Protein AF-A0AAD7BVH5-F1 (afdb_monomer_lite)

Organism: Mycena rosella (NCBI:txid1033263)

Sequence (205 aa):
MSGPKTTWADLANLGWSKQQAYDRFNAHRGGTMKGLGDIAMNEGFANDWGWHAYNGLAGSPRIAGQTVDNIESSSIVFTYDNTANLQEVRRVLDRDVDQYRSLSAISFARFAHAASVPKAGISLGQKIDIPGVGGSEFSIEISTDSTKEETRENSHTLSTTWPIIVMGGEHVSIERIRIVSTGQTIYHQDYGVMDNSLVATKGKM

Secondary structure (DSSP, 8-state):
---SBP-HHHHHHTT--HHHHHHHHHHHTTT---SGGGEESSSHHHHHTT---BEEEEEEEEEEEEEEEEEEEEEEEEEEE-TT-SS-EEEEEEEEEEEEEEEEEEE-----SSTTSTT-----EEEEEEEEETTEEEEEEEETT---EEEEEEEEEEEEEEEEEE-TT-EEEEEEEEEEEEEEEEEEEEEEE-TT---EE-S--

pLDDT: mean 79.52, std 13.76, range [30.41, 95.19]

Foldseek 3Di:
DFWDFWDQVQCVLVVHHLVNVCVVVCVVVVNFFPDSVQKDECDDVCVVVVFTWGKDWDDAWDWPDKDKDKDKDKDWLDKDDQQVDQAKDKDKSAKPKDKDKFKFKDKDDDDPPDPPDPDRHTFGFDKHWDPDGSHDIDIDTDGSPDTDMDMDMDMDMDIDMDIDMAHHSDIDIDMDMDMDMDMDTDIDIDMDIDPSHDMGGDGDD

Radius of gyration: 31.01 Å; chains: 1; bounding box: 67×27×90 Å

Structure (mmCIF, N/CA/C/O backbone):
data_AF-A0AAD7BVH5-F1
#
_entry.id   AF-A0AAD7BVH5-F1
#
loop_
_atom_site.group_PDB
_atom_site.id
_atom_site.type_symbol
_atom_site.label_atom_id
_atom_site.label_alt_id
_atom_site.label_comp_id
_atom_site.label_asym_id
_atom_site.label_entity_id
_atom_site.label_seq_id
_atom_site.pdbx_PDB_ins_code
_atom_site.Cartn_x
_atom_site.Cartn_y
_atom_site.Cartn_z
_atom_site.occupancy
_atom_site.B_iso_or_equiv
_atom_site.auth_seq_id
_atom_site.auth_comp_id
_atom_site.auth_asym_id
_atom_site.auth_atom_id
_atom_site.pdbx_PDB_model_num
ATOM 1 N N . MET A 1 1 ? 4.334 -2.727 19.011 1.00 49.75 1 MET A N 1
ATOM 2 C CA . MET A 1 1 ? 3.721 -1.393 19.189 1.00 49.75 1 MET A CA 1
ATOM 3 C C . MET A 1 1 ? 2.225 -1.545 18.982 1.00 49.75 1 MET A C 1
ATOM 5 O O . MET A 1 1 ? 1.844 -2.063 17.943 1.00 49.75 1 MET A O 1
ATOM 9 N N . SER A 1 2 ? 1.399 -1.202 19.973 1.00 65.94 2 SER A N 1
ATOM 10 C CA . SER A 1 2 ? -0.063 -1.184 19.829 1.00 65.94 2 SER A CA 1
ATOM 11 C C . SER A 1 2 ? -0.500 0.157 19.231 1.00 65.94 2 SER A C 1
ATOM 13 O O . SER A 1 2 ? 0.106 1.183 19.532 1.00 65.94 2 SER A O 1
ATOM 15 N N . GLY A 1 3 ? -1.497 0.146 18.338 1.00 76.81 3 GLY A N 1
ATOM 16 C CA . GLY A 1 3 ? -2.046 1.372 17.747 1.00 76.81 3 GLY A CA 1
ATOM 17 C C . GLY A 1 3 ? -2.832 2.212 18.765 1.00 76.81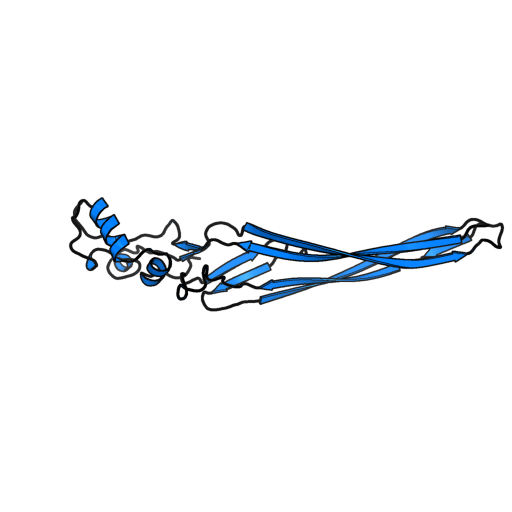 3 GLY A C 1
ATOM 18 O O . GLY A 1 3 ? -2.764 1.949 19.968 1.00 76.81 3 GLY A O 1
ATOM 19 N N . PRO A 1 4 ? -3.578 3.242 18.332 1.00 87.12 4 PRO A N 1
ATOM 20 C CA . PRO A 1 4 ? -4.357 4.065 19.254 1.00 87.12 4 PRO A CA 1
ATOM 21 C C . PRO A 1 4 ? -5.437 3.235 19.966 1.00 87.12 4 PRO A C 1
ATOM 23 O O . PRO A 1 4 ? -5.961 2.259 19.422 1.00 87.12 4 PRO A O 1
ATOM 26 N N . LYS A 1 5 ? -5.765 3.624 21.204 1.00 90.38 5 LYS A N 1
ATOM 27 C CA . LYS A 1 5 ? -6.832 2.991 21.991 1.00 90.38 5 LYS A CA 1
ATOM 28 C C . LYS A 1 5 ? -8.167 3.128 21.256 1.00 90.38 5 LYS A C 1
ATOM 30 O O . LYS A 1 5 ? -8.551 4.235 20.891 1.00 90.38 5 LYS A O 1
ATOM 35 N N . THR A 1 6 ? -8.879 2.018 21.091 1.00 90.25 6 THR A N 1
ATOM 36 C CA . THR A 1 6 ? -10.219 2.004 20.492 1.00 90.25 6 THR A CA 1
ATOM 37 C C . THR A 1 6 ? -11.214 2.765 21.366 1.00 90.25 6 THR A C 1
ATOM 39 O O . THR A 1 6 ? -11.260 2.574 22.584 1.00 90.25 6 THR A O 1
ATOM 42 N N . THR A 1 7 ? -12.053 3.591 20.749 1.00 91.06 7 THR A N 1
ATOM 43 C C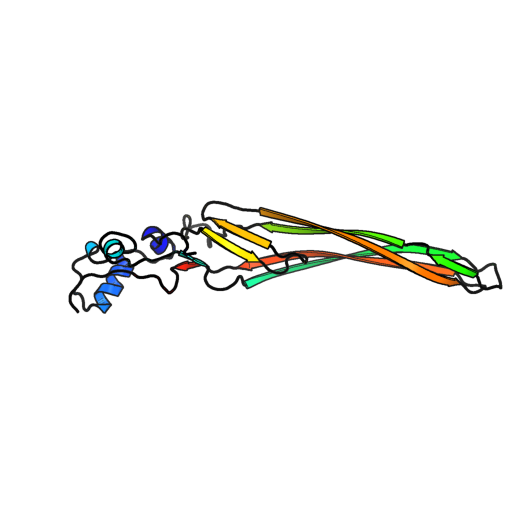A . THR A 1 7 ? -13.153 4.305 21.408 1.00 91.06 7 THR A CA 1
ATOM 44 C C . THR A 1 7 ? -14.517 3.777 20.962 1.00 91.06 7 THR A C 1
ATOM 46 O O . THR A 1 7 ? -14.652 3.129 19.925 1.00 91.06 7 THR A O 1
ATOM 49 N N . TRP A 1 8 ? -15.574 4.074 21.723 1.00 90.12 8 TRP A N 1
ATOM 50 C CA . TRP A 1 8 ? -16.940 3.746 21.290 1.00 90.12 8 TRP A CA 1
ATOM 51 C C . TRP A 1 8 ? -17.348 4.470 20.001 1.00 90.12 8 TRP A C 1
ATOM 53 O O . TRP A 1 8 ? -18.175 3.949 19.260 1.00 90.12 8 TRP A O 1
ATOM 63 N N . ALA A 1 9 ? -16.760 5.638 19.719 1.00 87.31 9 ALA A N 1
ATOM 64 C CA . ALA A 1 9 ? -16.959 6.346 18.458 1.00 87.31 9 ALA A CA 1
ATOM 65 C C . ALA A 1 9 ? -16.322 5.587 17.281 1.00 87.31 9 ALA A C 1
ATOM 67 O O . ALA A 1 9 ? -16.965 5.429 16.246 1.00 87.31 9 ALA A O 1
ATOM 68 N N . ASP A 1 10 ? -15.111 5.046 17.463 1.00 85.88 10 ASP A N 1
ATOM 69 C CA . ASP A 1 10 ? -14.455 4.197 16.459 1.00 85.88 10 ASP A CA 1
ATOM 70 C C . ASP A 1 10 ? -15.322 2.975 16.116 1.00 85.88 10 ASP A C 1
ATOM 72 O O . ASP A 1 10 ? -15.568 2.690 14.946 1.00 85.88 10 ASP A O 1
ATOM 76 N N . LEU A 1 11 ? -15.837 2.272 17.133 1.00 85.88 11 LEU A N 1
ATOM 77 C CA . LEU A 1 11 ? -16.723 1.125 16.919 1.00 85.88 11 LEU A CA 1
ATOM 78 C C . LEU A 1 11 ? -18.040 1.525 16.246 1.00 85.88 11 LEU A C 1
ATOM 80 O O . LEU A 1 11 ? -18.485 0.838 15.328 1.00 85.88 11 LEU A O 1
ATOM 84 N N . ALA A 1 12 ? -18.643 2.648 16.645 1.00 86.06 12 ALA A N 1
ATOM 85 C CA . ALA A 1 12 ? -19.866 3.144 16.020 1.00 86.06 12 ALA A CA 1
ATOM 86 C C . ALA A 1 12 ? -19.660 3.437 14.525 1.00 86.06 12 ALA A C 1
ATOM 88 O O . ALA A 1 12 ? -20.518 3.091 13.714 1.00 86.06 12 ALA A O 1
ATOM 89 N N . ASN A 1 13 ? -18.496 3.974 14.150 1.00 80.62 13 ASN A N 1
ATOM 90 C CA . ASN A 1 13 ? -18.119 4.193 12.753 1.00 80.62 13 ASN A CA 1
ATOM 91 C C . ASN A 1 13 ? -17.939 2.886 11.960 1.00 80.62 13 ASN A C 1
ATOM 93 O O . ASN A 1 13 ? -18.074 2.893 10.739 1.00 80.62 13 ASN A O 1
ATOM 97 N N . LEU A 1 14 ? -17.654 1.770 12.638 1.00 78.12 14 LEU A N 1
ATOM 98 C CA . LEU A 1 14 ? -17.642 0.419 12.065 1.00 78.12 14 LEU A CA 1
ATOM 99 C C . LEU A 1 14 ? -19.019 -0.273 12.123 1.00 78.12 14 LEU A C 1
ATOM 101 O O . LEU A 1 14 ? -19.122 -1.468 11.852 1.00 78.12 14 LEU A O 1
ATOM 105 N N . GLY A 1 15 ? -20.080 0.450 12.495 1.00 82.81 15 GLY A N 1
ATOM 106 C CA . GLY A 1 15 ? -21.439 -0.086 12.606 1.00 82.81 15 GLY A CA 1
ATOM 107 C C . GLY A 1 15 ? -21.747 -0.783 13.936 1.00 82.81 15 GLY A C 1
ATOM 108 O O . GLY A 1 15 ? -22.774 -1.451 14.046 1.00 82.81 15 GLY A O 1
ATOM 109 N N . TRP A 1 16 ? -20.889 -0.624 14.945 1.00 86.56 16 TRP A N 1
ATOM 110 C CA . TRP A 1 16 ? -21.024 -1.217 16.276 1.00 86.56 16 TRP A CA 1
ATOM 111 C C . TRP A 1 16 ? -21.178 -0.148 17.357 1.00 86.56 16 TRP A C 1
ATOM 113 O O . TRP A 1 16 ? -20.229 0.248 18.030 1.00 86.56 16 TRP A O 1
ATOM 123 N N . SER A 1 17 ? -22.402 0.330 17.558 1.00 90.81 17 SER A N 1
ATOM 124 C CA . SER A 1 17 ? -22.684 1.275 18.643 1.00 90.81 17 SER A CA 1
ATOM 125 C C . SER A 1 17 ? -22.493 0.640 20.031 1.00 90.81 17 SER A C 1
ATOM 127 O O . SER A 1 17 ? -22.653 -0.571 20.214 1.00 90.81 17 SER A O 1
ATOM 129 N N . LYS A 1 18 ? -22.226 1.473 21.050 1.00 93.50 18 LYS A N 1
ATOM 130 C CA . LYS A 1 18 ? -22.124 1.029 22.455 1.00 93.50 18 LYS A CA 1
ATOM 131 C C . LYS A 1 18 ? -23.380 0.277 22.920 1.00 93.50 18 LYS A C 1
ATOM 133 O O . LYS A 1 18 ? -23.258 -0.696 23.657 1.00 93.50 18 LYS A O 1
ATOM 138 N N . GLN A 1 19 ? -24.564 0.691 22.459 1.00 94.38 19 GLN A N 1
ATOM 139 C CA . GLN A 1 19 ? -25.827 0.017 22.776 1.00 94.38 19 GLN A CA 1
ATOM 140 C C . GLN A 1 19 ? -25.875 -1.399 22.191 1.00 94.38 19 GLN A C 1
ATOM 142 O O . GLN A 1 19 ? -26.130 -2.346 22.923 1.00 94.38 19 GLN A O 1
ATOM 147 N N . GLN A 1 20 ? -25.546 -1.566 20.907 1.00 94.00 20 GLN A N 1
ATOM 148 C CA . GLN A 1 20 ? -25.520 -2.891 20.273 1.00 94.00 20 GLN A CA 1
ATOM 149 C C . GLN A 1 20 ? -24.500 -3.827 20.932 1.00 94.00 20 GLN A C 1
ATOM 151 O O . GLN A 1 20 ? -24.777 -5.014 21.118 1.00 94.00 20 GLN A O 1
ATOM 156 N N . ALA A 1 21 ? -23.326 -3.303 21.300 1.00 92.62 21 ALA A N 1
ATOM 157 C CA . ALA A 1 21 ? -22.336 -4.064 22.052 1.00 92.62 21 ALA A CA 1
ATOM 158 C C . ALA A 1 21 ? -22.890 -4.485 23.424 1.00 92.62 21 ALA A C 1
ATOM 160 O O . ALA A 1 21 ? -22.824 -5.665 23.770 1.00 92.62 21 ALA A O 1
ATOM 161 N N . TYR A 1 22 ? -23.489 -3.552 24.173 1.00 95.19 22 TYR A N 1
ATOM 162 C CA . TYR A 1 22 ? -24.138 -3.838 25.454 1.00 95.19 22 TYR A CA 1
ATOM 163 C C . TYR A 1 22 ? -25.209 -4.921 25.326 1.00 95.19 22 TYR A C 1
ATOM 165 O O . TYR A 1 22 ? -25.166 -5.880 26.087 1.00 95.19 22 TYR A O 1
ATOM 173 N N . ASP A 1 23 ? -26.119 -4.819 24.357 1.00 95.06 23 ASP A N 1
ATOM 174 C CA . ASP A 1 23 ? -27.213 -5.780 24.191 1.00 95.06 23 ASP A CA 1
ATOM 175 C C . ASP A 1 23 ? -26.672 -7.197 23.951 1.00 95.06 23 ASP A C 1
ATOM 177 O O . ASP A 1 23 ? -27.143 -8.159 24.564 1.00 95.06 23 ASP A O 1
ATOM 181 N N . ARG A 1 24 ? -25.618 -7.333 23.129 1.00 94.06 24 ARG A N 1
ATOM 182 C CA . ARG A 1 24 ? -24.955 -8.627 22.901 1.00 94.06 24 ARG A CA 1
ATOM 183 C C . ARG A 1 24 ? -24.274 -9.170 24.152 1.00 94.06 24 ARG A C 1
ATOM 185 O O . ARG A 1 24 ? -24.454 -10.345 24.473 1.00 94.06 24 ARG A O 1
ATOM 192 N N . PHE A 1 25 ? -23.500 -8.349 24.858 1.00 93.00 25 PHE A N 1
ATOM 193 C CA . PHE A 1 25 ? -22.830 -8.793 26.081 1.00 93.00 25 PHE A CA 1
ATOM 194 C C . PHE A 1 25 ? -23.830 -9.111 27.194 1.00 93.00 25 PHE A C 1
ATOM 196 O O . PHE A 1 25 ? -23.665 -10.111 27.888 1.00 93.00 25 PHE A O 1
ATOM 203 N N . ASN A 1 26 ? -24.895 -8.325 27.336 1.00 94.94 26 ASN A N 1
ATOM 204 C CA . ASN A 1 26 ? -25.919 -8.550 28.345 1.00 94.94 26 ASN A CA 1
ATOM 205 C C . ASN A 1 26 ? -26.675 -9.851 28.075 1.00 94.94 26 ASN A C 1
ATOM 207 O O . ASN A 1 26 ? -26.851 -10.650 28.991 1.00 94.94 26 ASN A O 1
ATOM 211 N N . ALA A 1 27 ? -27.034 -10.118 26.815 1.00 93.75 27 ALA A N 1
ATOM 212 C CA . ALA A 1 27 ? -27.610 -11.399 26.417 1.00 93.75 27 ALA A CA 1
ATOM 213 C C . ALA A 1 27 ? -26.670 -12.574 26.743 1.00 93.75 27 ALA A C 1
ATOM 215 O O . ALA A 1 27 ? -27.108 -13.566 27.322 1.00 93.75 27 ALA A O 1
ATOM 216 N N . HIS A 1 28 ? -25.369 -12.443 26.456 1.00 91.62 28 HIS A N 1
ATOM 217 C CA . HIS A 1 28 ? -24.374 -13.470 26.786 1.00 91.62 28 HIS A CA 1
ATOM 218 C C . HIS A 1 28 ? -24.219 -13.696 28.300 1.00 91.62 28 HIS A C 1
ATOM 220 O O . HIS A 1 28 ? -23.954 -14.809 28.741 1.00 91.62 28 HIS A O 1
ATOM 226 N N . ARG A 1 29 ? -24.434 -12.652 29.107 1.00 89.75 29 ARG A N 1
ATOM 227 C CA . ARG A 1 29 ? -24.416 -12.696 30.576 1.00 89.75 29 ARG A CA 1
ATOM 228 C C . ARG A 1 29 ? -25.775 -13.014 31.211 1.00 89.75 29 ARG A C 1
ATOM 230 O O . ARG A 1 29 ? -25.947 -12.782 32.409 1.00 89.75 29 ARG A O 1
ATOM 237 N N . GLY A 1 30 ? -26.756 -13.466 30.431 1.00 92.19 30 GLY A N 1
ATOM 238 C CA . GLY A 1 30 ? -28.085 -13.818 30.940 1.00 92.19 30 GLY A CA 1
ATOM 239 C C . GLY A 1 30 ? -28.902 -12.635 31.475 1.00 92.19 30 GLY A C 1
ATOM 240 O O . GLY A 1 30 ? -29.732 -12.819 32.359 1.00 92.19 30 GLY A O 1
ATOM 241 N N . GLY A 1 31 ? -28.669 -11.414 30.985 1.00 93.19 31 GLY A N 1
ATOM 242 C CA . GLY A 1 31 ? -29.443 -10.224 31.360 1.00 93.19 31 GLY A CA 1
ATOM 243 C C . GLY A 1 31 ? -29.016 -9.562 32.675 1.00 93.19 31 GLY A C 1
ATOM 244 O O . GLY A 1 31 ? -29.764 -8.764 33.235 1.00 93.19 31 GLY A O 1
ATOM 245 N N . THR A 1 32 ? -27.841 -9.900 33.208 1.00 93.56 32 THR A N 1
ATOM 246 C CA . THR A 1 32 ? -27.396 -9.454 34.541 1.00 93.56 32 THR A CA 1
ATOM 247 C C . THR A 1 32 ? -26.760 -8.062 34.580 1.00 93.56 32 THR A C 1
ATOM 249 O O . THR A 1 32 ? -26.480 -7.557 35.672 1.00 93.56 32 THR A O 1
ATOM 252 N N . MET A 1 33 ? -26.517 -7.436 33.426 1.00 94.62 33 MET A N 1
ATOM 253 C CA . MET A 1 33 ? -25.961 -6.085 33.339 1.00 94.62 33 MET A CA 1
ATOM 254 C C . MET A 1 33 ? -27.078 -5.055 33.536 1.00 94.62 33 MET A C 1
ATOM 256 O O . MET A 1 33 ? -28.129 -5.140 32.907 1.00 94.62 33 MET A O 1
ATOM 260 N N . LYS A 1 34 ? -26.851 -4.038 34.365 1.00 92.56 34 LYS A N 1
ATOM 261 C CA . LYS A 1 34 ? -27.865 -3.060 34.795 1.00 92.56 34 LYS A CA 1
ATOM 262 C C . LYS A 1 34 ? -27.949 -1.808 33.920 1.00 92.56 34 LYS A C 1
ATOM 264 O O . LYS A 1 34 ? -28.828 -0.978 34.133 1.00 92.56 34 LYS A O 1
ATOM 269 N N . GLY A 1 35 ? -27.046 -1.653 32.955 1.00 92.44 35 GLY A N 1
ATOM 270 C CA . GLY A 1 35 ? -27.086 -0.580 31.962 1.00 92.44 35 GLY A CA 1
ATOM 271 C C . GLY A 1 35 ? -25.731 -0.325 31.307 1.00 92.44 35 GLY A C 1
ATOM 272 O O . GLY A 1 35 ? -24.762 -1.036 31.564 1.00 92.44 35 GLY A O 1
ATOM 273 N N . LEU A 1 36 ? -25.633 0.730 30.493 1.00 92.06 36 LEU A N 1
ATOM 274 C CA . LEU A 1 36 ? -24.413 1.067 29.738 1.00 92.06 36 LEU A CA 1
ATOM 275 C C . LEU A 1 36 ? -23.183 1.383 30.609 1.00 92.06 36 LEU A C 1
ATOM 277 O O . LEU A 1 36 ? -22.066 1.373 30.100 1.00 92.06 36 LEU A O 1
ATOM 281 N N . GLY A 1 37 ? -23.368 1.662 31.903 1.00 91.94 37 GLY A N 1
ATOM 282 C CA . GLY A 1 37 ? -22.268 1.813 32.864 1.00 91.94 37 GLY A CA 1
ATOM 283 C C . GLY A 1 37 ? -21.578 0.493 33.229 1.00 91.94 37 GLY A C 1
ATOM 284 O O . GLY A 1 37 ? -20.477 0.512 33.773 1.00 91.94 37 GLY A O 1
ATOM 285 N N . ASP A 1 38 ? -22.197 -0.643 32.897 1.00 93.81 38 ASP A N 1
ATOM 286 C CA . ASP A 1 38 ? -21.655 -1.982 33.127 1.00 93.81 38 ASP A CA 1
ATOM 287 C C . ASP A 1 38 ? -20.865 -2.518 31.930 1.00 93.81 38 ASP A C 1
ATOM 289 O O . ASP A 1 38 ? -20.396 -3.651 31.977 1.00 93.81 38 ASP A O 1
ATOM 293 N N . ILE A 1 39 ? -20.679 -1.723 30.872 1.00 94.62 39 ILE A N 1
ATOM 294 C CA . ILE A 1 39 ? -19.763 -2.019 29.770 1.00 94.62 39 ILE A CA 1
ATOM 295 C C . ILE A 1 39 ? -18.737 -0.893 29.635 1.00 94.62 39 ILE A C 1
ATOM 297 O O . ILE A 1 39 ? -19.086 0.289 29.624 1.00 94.62 39 ILE A O 1
ATOM 301 N N . ALA A 1 40 ? -17.462 -1.253 29.522 1.00 94.06 40 ALA A N 1
ATOM 302 C CA . ALA A 1 40 ? -16.386 -0.287 29.363 1.00 94.06 40 ALA A CA 1
ATOM 303 C C . ALA A 1 40 ? -15.309 -0.796 28.404 1.00 94.06 40 ALA A C 1
ATOM 305 O O . ALA A 1 40 ? -15.008 -1.985 28.351 1.00 94.06 40 ALA A O 1
ATOM 306 N N . MET A 1 41 ? -14.715 0.125 27.652 1.00 93.56 41 MET A N 1
ATOM 307 C CA . MET A 1 41 ? -13.630 -0.149 26.716 1.00 93.56 41 MET A CA 1
ATOM 308 C C . MET A 1 41 ? -12.625 0.990 26.827 1.00 93.56 41 MET A C 1
ATOM 310 O O . MET A 1 41 ? -12.976 2.135 26.559 1.00 93.56 41 MET A O 1
ATOM 314 N N . ASN A 1 42 ? -11.404 0.684 27.275 1.00 92.62 42 ASN A N 1
ATOM 315 C CA . ASN A 1 42 ? -10.345 1.671 27.537 1.00 92.62 42 ASN A CA 1
ATOM 316 C C . ASN A 1 42 ? -10.700 2.811 28.513 1.00 92.62 42 ASN A C 1
ATOM 318 O O . ASN A 1 42 ? -9.939 3.769 28.634 1.00 92.62 42 ASN A O 1
ATOM 322 N N . GLU A 1 43 ? -11.820 2.706 29.223 1.00 92.25 43 GLU A N 1
ATOM 323 C CA . GLU A 1 43 ? -12.348 3.717 30.140 1.00 92.25 43 GLU A CA 1
ATOM 324 C C . GLU A 1 43 ? -12.800 3.068 31.453 1.00 92.25 43 GLU A C 1
ATOM 326 O O . GLU A 1 43 ? -13.043 1.859 31.506 1.00 92.25 43 GLU A O 1
ATOM 331 N N . GLY A 1 44 ? -12.925 3.871 32.514 1.00 91.12 44 GLY A N 1
ATOM 332 C CA . GLY A 1 44 ? -13.409 3.428 33.823 1.00 91.12 44 GLY A CA 1
ATOM 333 C C . GLY A 1 44 ? -12.747 2.131 34.291 1.00 91.12 44 GLY A C 1
ATOM 334 O O . GLY A 1 44 ? -11.532 1.970 34.210 1.00 91.12 44 GLY A O 1
ATOM 335 N N . PHE A 1 45 ? -13.574 1.165 34.690 1.00 92.38 45 PHE A N 1
ATOM 336 C CA . PHE A 1 45 ? -13.082 -0.107 35.207 1.00 92.38 45 PHE A CA 1
ATOM 337 C C . PHE A 1 45 ? -12.276 -0.915 34.181 1.00 92.38 45 PHE A C 1
ATOM 339 O O . PHE A 1 45 ? -11.368 -1.630 34.578 1.00 92.38 45 PHE A O 1
ATOM 346 N N . ALA A 1 46 ? -12.524 -0.792 32.872 1.00 92.31 46 ALA A N 1
ATOM 347 C CA . ALA A 1 46 ? -11.662 -1.456 31.890 1.00 92.31 46 ALA A CA 1
ATOM 348 C C . ALA A 1 46 ? -10.206 -0.989 32.043 1.00 92.31 46 ALA A C 1
ATOM 350 O O . ALA A 1 46 ? -9.285 -1.800 32.041 1.00 92.31 46 ALA A O 1
ATOM 351 N N . ASN A 1 47 ? -10.006 0.314 32.252 1.00 90.62 47 ASN A N 1
ATOM 352 C CA . ASN A 1 47 ? -8.683 0.886 32.456 1.00 90.62 47 ASN A CA 1
ATOM 353 C C . ASN A 1 47 ? -8.093 0.513 33.827 1.00 90.62 47 ASN A C 1
ATOM 355 O O . ASN A 1 47 ? -6.910 0.194 33.892 1.00 90.62 47 ASN A O 1
ATOM 359 N N . ASP A 1 48 ? -8.909 0.485 34.885 1.00 91.38 48 ASP A N 1
ATOM 360 C CA . ASP A 1 48 ? -8.467 0.110 36.239 1.00 91.38 48 ASP A CA 1
ATOM 361 C C . ASP A 1 48 ? -7.938 -1.334 36.308 1.00 91.38 48 ASP A C 1
ATOM 363 O O . ASP A 1 48 ? -6.986 -1.618 37.031 1.00 91.38 48 ASP A O 1
ATOM 367 N N . TRP A 1 49 ? -8.533 -2.245 35.528 1.00 90.12 49 TRP A N 1
ATOM 368 C CA . TRP A 1 49 ? -8.138 -3.658 35.448 1.00 90.12 49 TRP A CA 1
ATOM 369 C C . TRP A 1 49 ? -7.122 -3.953 34.329 1.00 90.12 49 TRP A C 1
ATOM 371 O O . TRP A 1 49 ? -6.784 -5.114 34.097 1.00 90.12 49 TRP A O 1
ATOM 381 N N . GLY A 1 50 ? -6.632 -2.926 33.622 1.00 89.62 50 GLY A N 1
ATOM 382 C CA . GLY A 1 50 ? -5.669 -3.082 32.524 1.00 89.62 50 GLY A CA 1
ATOM 383 C C . GLY A 1 50 ? -6.232 -3.785 31.282 1.00 89.62 50 GLY A C 1
ATOM 384 O O . GLY A 1 50 ? -5.476 -4.331 30.479 1.00 89.62 50 GLY A O 1
ATOM 385 N N . TRP A 1 51 ? -7.556 -3.807 31.112 1.00 91.75 51 TRP A N 1
ATOM 386 C CA . TRP A 1 51 ? -8.217 -4.362 29.934 1.00 91.75 51 TRP A CA 1
ATOM 387 C C . TRP A 1 51 ? -8.288 -3.297 28.849 1.00 91.75 51 TRP A C 1
ATOM 389 O O . TRP A 1 51 ? -9.023 -2.307 28.946 1.00 91.75 51 TRP A O 1
ATOM 399 N N . HIS A 1 52 ? -7.484 -3.498 27.812 1.00 92.31 52 HIS A N 1
ATOM 400 C CA . HIS A 1 52 ? -7.319 -2.529 26.745 1.00 92.31 52 HIS A CA 1
ATOM 401 C C . HIS A 1 52 ? -7.743 -3.093 25.396 1.00 92.31 52 HIS A C 1
ATOM 403 O O . HIS A 1 52 ? -7.593 -4.281 25.119 1.00 92.31 52 HIS A O 1
ATOM 409 N N . ALA A 1 53 ? -8.256 -2.202 24.560 1.00 91.88 53 ALA A N 1
ATOM 410 C CA . ALA A 1 53 ? -8.583 -2.455 23.168 1.00 91.88 53 ALA A CA 1
ATOM 411 C C . ALA A 1 53 ? -7.795 -1.491 22.286 1.00 91.88 53 ALA A C 1
ATOM 413 O O . ALA A 1 53 ? -7.688 -0.302 22.599 1.00 91.88 53 ALA A O 1
ATOM 414 N N . TYR A 1 54 ? -7.239 -1.978 21.188 1.00 91.00 54 TYR A N 1
ATOM 415 C CA . TYR A 1 54 ? -6.424 -1.152 20.308 1.00 91.00 54 TYR A CA 1
ATOM 416 C C . TYR A 1 54 ? -6.875 -1.311 18.870 1.00 91.00 54 TYR A C 1
ATOM 418 O O . TYR A 1 54 ? -7.179 -2.413 18.418 1.00 91.00 54 TYR A O 1
ATOM 426 N N . ASN A 1 55 ? -6.872 -0.198 18.147 1.00 87.62 55 ASN A N 1
ATOM 427 C CA . ASN A 1 55 ? -7.040 -0.209 16.708 1.00 87.62 55 ASN A CA 1
ATOM 428 C C . ASN A 1 55 ? -5.720 -0.617 16.055 1.00 87.62 55 ASN A C 1
ATOM 430 O O . ASN A 1 55 ? -4.635 -0.258 16.526 1.00 87.62 55 ASN A O 1
ATOM 434 N N . GLY A 1 56 ? -5.803 -1.318 14.937 1.00 85.12 56 GLY A N 1
ATOM 435 C CA . GLY A 1 56 ? -4.635 -1.640 14.147 1.00 85.12 56 GLY A CA 1
ATOM 436 C C . GLY A 1 56 ? -4.978 -2.236 12.800 1.00 85.12 56 GLY A C 1
ATOM 437 O O . GLY A 1 56 ? -6.141 -2.342 12.404 1.00 85.12 56 GLY A O 1
ATOM 438 N N . LEU A 1 57 ? -3.921 -2.569 12.079 1.00 84.62 57 LEU A N 1
ATOM 439 C CA . LEU A 1 57 ? -3.999 -3.219 10.789 1.00 84.62 57 LEU A CA 1
ATOM 440 C C . LEU A 1 57 ? -4.175 -4.725 10.975 1.00 84.62 57 LEU A C 1
ATOM 442 O O . LEU A 1 57 ? -3.541 -5.337 11.835 1.00 84.62 57 LEU A O 1
ATOM 446 N N . ALA A 1 58 ? -5.037 -5.310 10.152 1.00 83.00 58 ALA A N 1
ATOM 447 C CA . ALA A 1 58 ? -5.304 -6.736 10.141 1.00 83.00 58 ALA A CA 1
ATOM 448 C C . ALA A 1 58 ? -4.626 -7.379 8.927 1.00 83.00 58 ALA A C 1
ATOM 450 O O . ALA A 1 58 ? -4.956 -7.070 7.783 1.00 83.00 58 ALA A O 1
ATOM 451 N N . GLY A 1 59 ? -3.680 -8.285 9.183 1.00 83.25 59 GLY A N 1
ATOM 452 C CA . GLY A 1 59 ? -2.931 -8.977 8.134 1.00 83.25 59 GLY A CA 1
ATOM 453 C C . GLY A 1 59 ? -2.034 -8.056 7.299 1.00 83.25 59 GLY A C 1
ATOM 454 O O . GLY A 1 59 ? -1.791 -6.900 7.648 1.00 83.25 59 GLY A O 1
ATOM 455 N N . SER A 1 60 ? -1.524 -8.596 6.194 1.00 83.44 60 SER A N 1
ATOM 456 C CA . SER A 1 60 ? -0.649 -7.881 5.256 1.00 83.44 60 SER A CA 1
ATOM 457 C C . SER A 1 60 ? -1.445 -7.183 4.143 1.00 83.44 60 SER A C 1
ATOM 459 O O . SER A 1 60 ? -2.533 -7.659 3.794 1.00 83.44 60 SER A O 1
ATOM 461 N N . PRO A 1 61 ? -0.901 -6.113 3.528 1.00 83.31 61 PRO A N 1
ATOM 462 C CA . PRO A 1 61 ? -1.510 -5.493 2.357 1.00 83.31 61 PRO A CA 1
ATOM 463 C C . PRO A 1 61 ? -1.715 -6.515 1.239 1.00 83.31 61 PRO A C 1
ATOM 465 O O . PRO A 1 61 ? -0.821 -7.305 0.934 1.00 83.31 61 PRO A O 1
ATOM 468 N N . ARG A 1 62 ? -2.881 -6.475 0.595 1.00 86.19 62 ARG A N 1
ATOM 469 C CA . ARG A 1 62 ? -3.202 -7.322 -0.560 1.00 86.19 62 ARG A CA 1
ATOM 470 C C . ARG A 1 62 ? -3.335 -6.491 -1.823 1.00 86.19 62 ARG A C 1
ATOM 472 O O . ARG A 1 62 ? -3.856 -5.379 -1.779 1.00 86.19 62 ARG A O 1
ATOM 479 N N . ILE A 1 63 ? -2.917 -7.047 -2.953 1.00 86.06 63 ILE A N 1
ATOM 480 C CA . ILE A 1 63 ? -3.122 -6.419 -4.259 1.00 86.06 63 ILE A CA 1
ATOM 481 C C . ILE A 1 63 ? -4.617 -6.470 -4.586 1.00 86.06 63 ILE A C 1
ATOM 483 O O . ILE A 1 63 ? -5.233 -7.533 -4.563 1.00 86.06 63 ILE A O 1
ATOM 487 N N . ALA A 1 64 ? -5.195 -5.307 -4.863 1.00 85.44 64 ALA A N 1
ATOM 488 C CA . ALA A 1 64 ? -6.592 -5.140 -5.248 1.00 85.44 64 ALA A CA 1
ATOM 489 C C . ALA A 1 64 ? -6.757 -4.847 -6.743 1.00 85.44 64 ALA A C 1
ATOM 491 O O . ALA A 1 64 ? -7.799 -5.140 -7.322 1.00 85.44 64 ALA A O 1
ATOM 492 N N . GLY A 1 65 ? -5.724 -4.289 -7.369 1.00 82.69 65 GLY A N 1
ATOM 493 C CA . GLY A 1 65 ? -5.691 -4.028 -8.797 1.00 82.69 65 GLY A CA 1
ATOM 494 C C . GLY A 1 65 ? -4.275 -3.725 -9.246 1.00 82.69 65 GLY A C 1
ATOM 495 O O . GLY A 1 65 ? -3.468 -3.213 -8.472 1.00 82.69 65 GLY A O 1
ATOM 496 N N . GLN A 1 66 ? -3.975 -4.053 -10.494 1.00 83.88 66 GLN A N 1
ATOM 497 C CA . GLN A 1 66 ? -2.691 -3.752 -11.098 1.00 83.88 66 GLN A CA 1
ATOM 498 C C . GLN A 1 66 ? -2.912 -3.398 -12.562 1.00 83.88 66 GLN A C 1
ATOM 500 O O . GLN A 1 66 ? -3.556 -4.147 -13.295 1.00 83.88 66 GLN A O 1
ATOM 505 N N . THR A 1 67 ? -2.377 -2.259 -12.975 1.00 83.81 67 THR A N 1
ATOM 506 C CA . THR A 1 67 ? -2.292 -1.852 -14.373 1.00 83.81 67 THR A CA 1
ATOM 507 C C . THR A 1 67 ? -0.828 -1.675 -14.723 1.00 83.81 67 THR A C 1
ATOM 509 O O . THR A 1 67 ? -0.050 -1.121 -13.946 1.00 83.81 67 THR A O 1
ATOM 512 N N . VAL A 1 68 ? -0.433 -2.206 -15.873 1.00 84.56 68 VAL A N 1
ATOM 513 C CA . VAL A 1 68 ? 0.919 -2.057 -16.404 1.00 84.56 68 VAL A CA 1
ATOM 514 C C . VAL A 1 68 ? 0.782 -1.771 -17.884 1.00 84.56 68 VAL A C 1
ATOM 516 O O . VAL A 1 68 ? 0.182 -2.556 -18.613 1.00 84.56 68 VAL A O 1
ATOM 519 N N . ASP A 1 69 ? 1.372 -0.664 -18.295 1.00 81.81 69 ASP A N 1
ATOM 520 C CA . ASP A 1 69 ? 1.521 -0.252 -19.674 1.00 81.81 69 ASP A CA 1
ATOM 521 C C . ASP A 1 69 ? 3.000 -0.298 -20.036 1.00 81.81 69 ASP A C 1
ATOM 523 O O . ASP A 1 69 ? 3.871 0.081 -19.249 1.00 81.81 69 ASP A O 1
ATOM 527 N N . ASN A 1 70 ? 3.283 -0.765 -21.245 1.00 85.19 70 ASN A N 1
ATOM 528 C CA . ASN A 1 70 ? 4.630 -0.803 -21.788 1.00 85.19 70 ASN A CA 1
ATOM 529 C C . ASN A 1 70 ? 4.685 0.085 -23.023 1.00 85.19 70 ASN A C 1
ATOM 531 O O . ASN A 1 70 ? 3.874 -0.056 -23.937 1.00 85.19 70 ASN A O 1
ATOM 535 N N . ILE A 1 71 ? 5.668 0.976 -23.054 1.00 85.12 71 ILE A N 1
ATOM 536 C CA . ILE A 1 71 ? 6.008 1.767 -24.228 1.00 85.12 71 ILE A CA 1
ATOM 537 C C . ILE A 1 71 ? 7.308 1.201 -24.775 1.00 85.12 71 ILE A C 1
ATOM 539 O O . ILE A 1 71 ? 8.352 1.266 -24.124 1.00 85.12 71 ILE A O 1
ATOM 543 N N . GLU A 1 72 ? 7.233 0.633 -25.971 1.00 88.31 72 GLU A N 1
ATOM 544 C CA . GLU A 1 72 ? 8.401 0.186 -26.713 1.00 88.31 72 GLU A CA 1
ATOM 545 C C . GLU A 1 72 ? 8.869 1.297 -27.655 1.00 88.31 72 GLU A C 1
ATOM 547 O O . GLU A 1 72 ? 8.072 1.942 -28.337 1.00 88.31 72 GLU A O 1
ATOM 552 N N . SER A 1 73 ? 10.174 1.532 -27.683 1.00 86.69 73 SER A N 1
ATOM 553 C CA . SER A 1 73 ? 10.823 2.434 -28.628 1.00 86.69 73 SER A CA 1
ATOM 554 C C . SER A 1 73 ? 12.070 1.767 -29.173 1.00 86.69 73 SER A C 1
ATOM 556 O O . SER A 1 73 ? 12.815 1.161 -28.401 1.00 86.69 73 SER A O 1
ATOM 558 N N . SER A 1 74 ? 12.327 1.917 -30.465 1.00 88.81 74 SER A N 1
ATOM 559 C CA . SER A 1 74 ? 13.534 1.396 -31.090 1.00 88.81 74 SER A CA 1
ATOM 560 C C . SER A 1 74 ? 14.379 2.510 -31.707 1.00 88.81 74 SER A C 1
ATOM 562 O O . SER A 1 74 ? 13.866 3.555 -32.118 1.00 88.81 74 SER A O 1
ATOM 564 N N . SER A 1 75 ? 15.699 2.332 -31.712 1.00 87.81 75 SER A N 1
ATOM 565 C CA . SER A 1 75 ? 16.638 3.265 -32.335 1.00 87.81 75 SER A CA 1
ATOM 566 C C . SER A 1 75 ? 17.866 2.547 -32.880 1.00 87.81 75 SER A C 1
ATOM 568 O O . SER A 1 75 ? 18.362 1.592 -32.291 1.00 87.81 75 SER A O 1
ATOM 570 N N . ILE A 1 76 ? 18.395 3.018 -34.009 1.00 88.38 76 ILE A N 1
ATOM 571 C CA . ILE A 1 76 ? 19.645 2.491 -34.563 1.00 88.38 76 ILE A CA 1
ATOM 572 C C . ILE A 1 76 ? 20.813 3.121 -33.802 1.00 88.38 76 ILE A C 1
ATOM 574 O O . ILE A 1 76 ? 20.984 4.339 -33.820 1.00 88.38 76 ILE A O 1
ATOM 578 N N . VAL A 1 77 ? 21.618 2.292 -33.140 1.00 86.88 77 VAL A N 1
ATOM 579 C CA . VAL A 1 77 ? 22.782 2.724 -32.340 1.00 86.88 77 VAL A CA 1
ATOM 580 C C . VAL A 1 77 ? 24.107 2.519 -33.066 1.00 86.88 77 VAL A C 1
ATOM 582 O O . VAL A 1 77 ? 25.125 3.096 -32.695 1.00 86.88 77 VAL A O 1
ATOM 585 N N . PHE A 1 78 ? 24.097 1.722 -34.132 1.00 87.56 78 PHE A N 1
ATOM 586 C CA . PHE A 1 78 ? 25.246 1.520 -34.999 1.00 87.56 78 PHE A CA 1
ATOM 587 C C . PHE A 1 78 ? 24.777 1.200 -36.411 1.00 87.56 78 PHE A C 1
ATOM 589 O O . PHE A 1 78 ? 23.833 0.438 -36.591 1.00 87.56 78 PHE A O 1
ATOM 596 N N . THR A 1 79 ? 25.466 1.738 -37.409 1.00 90.69 79 THR A N 1
ATOM 597 C CA . THR A 1 79 ? 25.293 1.349 -38.807 1.00 90.69 79 THR A CA 1
ATOM 598 C C . THR A 1 79 ? 26.650 1.351 -39.494 1.00 90.69 79 THR A C 1
ATOM 600 O O . THR A 1 79 ? 27.484 2.225 -39.241 1.00 90.69 79 THR A O 1
ATOM 603 N N . TYR A 1 80 ? 26.900 0.351 -40.331 1.00 91.62 80 TYR A N 1
ATOM 604 C CA . TYR A 1 80 ? 28.094 0.275 -41.151 1.00 91.62 80 TYR A CA 1
ATOM 605 C C . TYR A 1 80 ? 27.771 -0.359 -42.496 1.00 91.62 80 TYR A C 1
ATOM 607 O O . TYR A 1 80 ? 27.280 -1.484 -42.573 1.00 91.62 80 TYR A O 1
ATOM 615 N N . ASP A 1 81 ? 28.093 0.377 -43.553 1.00 92.81 81 ASP A N 1
ATOM 616 C CA . ASP A 1 81 ? 27.938 -0.065 -44.926 1.00 92.81 81 ASP A CA 1
ATOM 617 C C . ASP A 1 81 ? 29.288 -0.524 -45.482 1.00 92.81 81 ASP A C 1
ATOM 619 O O . ASP A 1 81 ? 30.227 0.268 -45.607 1.00 92.81 81 ASP A O 1
ATOM 623 N N . ASN A 1 82 ? 29.386 -1.811 -45.803 1.00 93.56 82 ASN A N 1
ATOM 624 C CA . ASN A 1 82 ? 30.547 -2.430 -46.428 1.00 93.56 82 ASN A CA 1
ATOM 625 C C . ASN A 1 82 ? 30.225 -2.986 -47.824 1.00 93.56 82 ASN A C 1
ATOM 627 O O . ASN A 1 82 ? 30.961 -3.827 -48.346 1.00 93.56 82 ASN A O 1
ATOM 631 N N . THR A 1 83 ? 29.142 -2.517 -48.449 1.00 93.56 83 THR A N 1
ATOM 632 C CA . THR A 1 83 ? 28.657 -3.024 -49.743 1.00 93.56 83 THR A CA 1
ATOM 633 C C . THR A 1 83 ? 29.628 -2.769 -50.897 1.00 93.56 83 THR A C 1
ATOM 635 O O . THR A 1 83 ? 29.669 -3.542 -51.850 1.00 93.56 83 THR A O 1
ATOM 638 N N . ALA A 1 84 ? 30.451 -1.720 -50.801 1.00 92.19 84 ALA A N 1
ATOM 639 C CA . ALA A 1 84 ? 31.444 -1.360 -51.815 1.00 92.19 84 ALA A CA 1
ATOM 640 C C . ALA A 1 84 ? 32.785 -2.113 -51.692 1.00 92.19 84 ALA A C 1
ATOM 642 O O . ALA A 1 84 ? 33.632 -1.988 -52.577 1.00 92.19 84 ALA A O 1
ATOM 643 N N . ASN A 1 85 ? 33.009 -2.872 -50.613 1.00 90.94 85 ASN A N 1
ATOM 644 C CA . ASN A 1 85 ? 34.278 -3.557 -50.362 1.00 90.94 85 ASN A CA 1
ATOM 645 C C . ASN A 1 85 ? 34.121 -5.078 -50.448 1.00 90.94 85 ASN A C 1
ATOM 647 O O . ASN A 1 85 ? 33.053 -5.627 -50.202 1.00 90.94 85 ASN A O 1
ATOM 651 N N . LEU A 1 86 ? 35.223 -5.772 -50.743 1.00 90.56 86 LEU A N 1
ATOM 652 C CA . LEU A 1 86 ? 35.270 -7.241 -50.821 1.00 90.56 86 LEU A CA 1
ATOM 653 C C . LEU A 1 86 ? 35.910 -7.899 -49.589 1.00 90.56 86 LEU A C 1
ATOM 655 O O . LEU A 1 86 ? 35.934 -9.121 -49.484 1.00 90.56 86 LEU A O 1
ATOM 659 N N . GLN A 1 87 ? 36.460 -7.100 -48.674 1.00 92.69 87 GLN A N 1
ATOM 660 C CA . GLN A 1 87 ? 37.149 -7.577 -47.476 1.00 92.69 87 GLN A CA 1
ATOM 661 C C . GLN A 1 87 ? 36.286 -7.361 -46.233 1.00 92.69 87 GLN A C 1
ATOM 663 O O . GLN A 1 87 ? 35.516 -6.400 -46.163 1.00 92.69 87 GLN A O 1
ATOM 668 N N . GLU A 1 88 ? 36.436 -8.250 -45.249 1.00 90.62 88 GLU A N 1
ATOM 669 C CA . GLU A 1 88 ? 35.806 -8.071 -43.943 1.00 90.62 88 GLU A CA 1
ATOM 670 C C . GLU A 1 88 ? 36.372 -6.845 -43.223 1.00 90.62 88 GLU A C 1
ATOM 672 O O . GLU A 1 88 ? 37.561 -6.526 -43.314 1.00 90.62 88 GLU A O 1
ATOM 677 N N . VAL A 1 89 ? 35.513 -6.179 -42.460 1.00 90.25 89 VAL A N 1
ATOM 678 C CA . VAL A 1 89 ? 35.895 -5.079 -41.586 1.00 90.25 89 VAL A CA 1
ATOM 679 C C . VAL A 1 89 ? 35.502 -5.428 -40.161 1.00 90.25 89 VAL A C 1
ATOM 681 O O . VAL A 1 89 ? 34.347 -5.730 -39.865 1.00 90.25 89 VAL A O 1
ATOM 684 N N . ARG A 1 90 ? 36.477 -5.339 -39.254 1.00 88.12 90 ARG A N 1
ATOM 685 C CA . ARG A 1 90 ? 36.253 -5.469 -37.814 1.00 88.12 90 ARG A CA 1
ATOM 686 C C . ARG A 1 90 ? 36.058 -4.084 -37.213 1.00 88.12 90 ARG A C 1
ATOM 688 O O . ARG A 1 90 ? 36.890 -3.186 -37.381 1.00 88.12 90 ARG A O 1
ATOM 695 N N . ARG A 1 91 ? 34.937 -3.908 -36.528 1.00 82.94 91 ARG A N 1
ATOM 696 C CA . ARG A 1 91 ? 34.590 -2.723 -35.751 1.00 82.94 91 ARG A CA 1
ATOM 697 C C . ARG A 1 91 ? 34.324 -3.140 -34.317 1.00 82.94 91 ARG A C 1
ATOM 699 O O . ARG A 1 91 ? 33.925 -4.265 -34.040 1.00 82.94 91 ARG A O 1
ATOM 706 N N . VAL A 1 92 ? 34.554 -2.219 -33.401 1.00 76.56 92 VAL A N 1
ATOM 707 C CA . VAL A 1 92 ? 34.054 -2.332 -32.038 1.00 76.56 92 VAL A CA 1
ATOM 708 C C . VAL A 1 92 ? 33.058 -1.201 -31.893 1.00 76.56 92 VAL A C 1
ATOM 710 O O . VAL A 1 92 ? 33.391 -0.050 -32.175 1.00 76.56 92 VAL A O 1
ATOM 713 N N . LEU A 1 93 ? 31.825 -1.530 -31.523 1.00 74.75 93 LEU A N 1
ATOM 714 C CA . LEU A 1 93 ? 30.916 -0.517 -31.017 1.00 74.75 93 LEU A CA 1
ATOM 715 C C . LEU A 1 93 ? 31.430 -0.137 -29.632 1.00 74.75 93 LEU A C 1
ATOM 717 O O . LEU A 1 93 ? 31.201 -0.856 -28.653 1.00 74.75 93 LEU A O 1
ATOM 721 N N . ASP A 1 94 ? 32.203 0.945 -29.593 1.00 64.62 94 ASP A N 1
ATOM 722 C CA . ASP A 1 94 ? 32.798 1.445 -28.367 1.00 64.62 94 ASP A CA 1
ATOM 723 C C . ASP A 1 94 ? 31.711 2.025 -27.474 1.00 64.62 94 ASP A C 1
ATOM 725 O O . ASP A 1 94 ? 31.159 3.091 -27.734 1.00 64.62 94 ASP A O 1
ATOM 729 N N . ARG A 1 95 ? 31.456 1.288 -26.391 1.00 62.50 95 ARG A N 1
ATOM 730 C CA . ARG A 1 95 ? 30.724 1.725 -25.209 1.00 62.50 95 ARG A CA 1
ATOM 731 C C . ARG A 1 95 ? 29.403 2.413 -25.540 1.00 62.50 95 ARG A C 1
ATOM 733 O O . ARG A 1 95 ? 29.238 3.619 -25.363 1.00 62.50 95 ARG A O 1
ATOM 740 N N . ASP A 1 96 ? 28.437 1.597 -25.923 1.00 73.69 96 ASP A N 1
ATOM 741 C CA . ASP A 1 96 ? 27.055 2.024 -25.968 1.00 73.69 96 ASP A CA 1
ATOM 742 C C . ASP A 1 96 ? 26.567 2.230 -24.524 1.00 73.69 96 ASP A C 1
ATOM 744 O O . ASP A 1 96 ? 26.433 1.269 -23.757 1.00 73.69 96 ASP A O 1
ATOM 748 N N . VAL A 1 97 ? 26.426 3.494 -24.111 1.00 71.25 97 VAL A N 1
ATOM 749 C CA . VAL A 1 97 ? 25.976 3.860 -22.762 1.00 71.25 97 VAL A CA 1
ATOM 750 C C . VAL A 1 97 ? 24.501 4.201 -22.819 1.00 71.25 97 VAL A C 1
ATOM 752 O O . VAL A 1 97 ? 24.083 5.105 -23.544 1.00 71.25 97 VAL A O 1
ATOM 755 N N . ASP A 1 98 ? 23.723 3.502 -22.004 1.00 73.06 98 ASP A N 1
ATOM 756 C CA . ASP A 1 98 ? 22.343 3.849 -21.734 1.00 73.06 98 ASP A CA 1
ATOM 757 C C . ASP A 1 98 ? 22.159 4.262 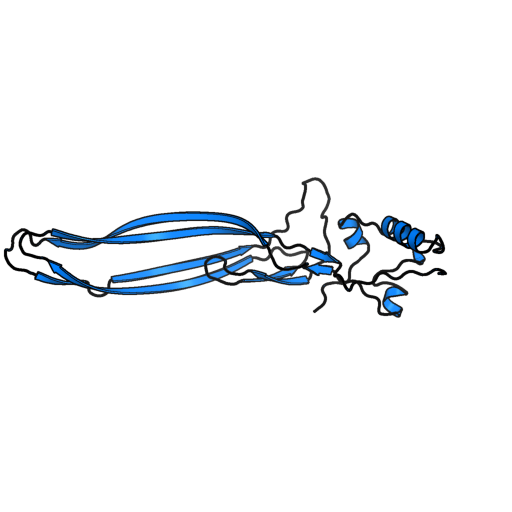-20.272 1.00 73.06 98 ASP A C 1
ATOM 759 O O . ASP A 1 98 ? 22.656 3.609 -19.352 1.00 73.06 98 ASP A O 1
ATOM 763 N N . GLN A 1 99 ? 21.430 5.352 -20.058 1.00 74.50 99 GLN A N 1
ATOM 764 C CA . GLN A 1 99 ? 21.035 5.830 -18.743 1.00 74.50 99 GLN A CA 1
ATOM 765 C C . GLN A 1 99 ? 19.518 5.839 -18.657 1.00 74.50 99 GLN A C 1
ATOM 767 O O . GLN A 1 99 ? 18.835 6.436 -19.490 1.00 74.50 99 GLN A O 1
ATOM 772 N N . TYR A 1 100 ? 18.995 5.219 -17.606 1.00 69.75 100 TYR A N 1
ATOM 773 C CA . TYR A 1 100 ? 17.573 5.261 -17.311 1.00 69.75 100 TYR A CA 1
ATOM 774 C C . TYR A 1 100 ? 17.335 5.494 -15.823 1.00 69.75 100 TYR A C 1
ATOM 776 O O . TYR A 1 100 ? 18.157 5.164 -14.964 1.00 69.75 100 TYR A O 1
ATOM 784 N N . ARG A 1 101 ? 16.195 6.114 -15.529 1.00 72.25 101 ARG A N 1
ATOM 785 C CA . ARG A 1 101 ? 15.723 6.403 -14.177 1.00 72.25 101 ARG A CA 1
ATOM 786 C C . ARG A 1 101 ? 14.429 5.636 -13.964 1.00 72.25 101 ARG A C 1
ATOM 788 O O . ARG A 1 101 ? 13.555 5.665 -14.826 1.00 72.25 101 ARG A O 1
ATOM 795 N N . SER A 1 102 ? 14.328 4.952 -12.835 1.00 68.19 102 SER A N 1
ATOM 796 C CA . SER A 1 102 ? 13.073 4.408 -12.337 1.00 68.19 102 SER A CA 1
ATOM 797 C C . SER A 1 102 ? 12.539 5.355 -11.274 1.00 68.19 102 SER A C 1
ATOM 799 O O . SER A 1 102 ? 13.244 5.676 -10.315 1.00 68.19 102 SER A O 1
ATOM 801 N N . LEU A 1 103 ? 11.302 5.803 -11.456 1.00 72.31 103 LEU A N 1
ATOM 802 C CA . LEU A 1 103 ? 10.557 6.565 -10.466 1.00 72.31 103 LEU A CA 1
ATOM 803 C C . LEU A 1 103 ? 9.458 5.668 -9.927 1.00 72.31 103 LEU A C 1
ATOM 805 O O . LEU A 1 103 ? 8.670 5.103 -10.680 1.00 72.31 103 LEU A O 1
ATOM 809 N N . SER A 1 104 ? 9.415 5.530 -8.613 1.00 72.12 104 SER A N 1
ATOM 810 C CA . SER A 1 104 ? 8.354 4.820 -7.918 1.00 72.12 104 SER A CA 1
ATOM 811 C C . SER A 1 104 ? 7.746 5.778 -6.906 1.00 72.12 104 SER A C 1
ATOM 813 O O . SER A 1 104 ? 8.465 6.416 -6.137 1.00 72.12 104 SER A O 1
ATOM 815 N N . ALA A 1 105 ? 6.427 5.904 -6.920 1.00 67.75 105 ALA A N 1
ATOM 816 C CA . ALA A 1 105 ? 5.695 6.752 -5.996 1.00 67.75 105 ALA A CA 1
ATOM 817 C C . ALA A 1 105 ? 4.591 5.938 -5.339 1.00 67.75 105 ALA A C 1
ATOM 819 O O . ALA A 1 105 ? 4.008 5.036 -5.946 1.00 67.75 105 ALA A O 1
ATOM 820 N N . ILE A 1 106 ? 4.307 6.274 -4.093 1.00 66.88 106 ILE A N 1
ATOM 821 C CA . ILE A 1 106 ? 3.230 5.676 -3.333 1.00 66.88 106 ILE A CA 1
ATOM 822 C C . ILE A 1 106 ? 2.433 6.785 -2.659 1.00 66.88 106 ILE A C 1
ATOM 824 O O . ILE A 1 106 ? 2.984 7.676 -2.017 1.00 66.88 106 ILE A O 1
ATOM 828 N N . SER A 1 107 ? 1.117 6.717 -2.818 1.00 66.88 107 SER A N 1
ATOM 829 C CA . SER A 1 107 ? 0.170 7.632 -2.196 1.00 66.88 107 SER A CA 1
ATOM 830 C C . SER A 1 107 ? -0.820 6.828 -1.370 1.00 66.88 107 SER A C 1
ATOM 832 O O . SER A 1 107 ? -1.497 5.939 -1.895 1.00 66.88 107 SER A O 1
ATOM 834 N N . PHE A 1 108 ? -0.939 7.149 -0.088 1.00 63.91 108 PHE A N 1
ATOM 835 C CA . PHE A 1 108 ? -2.006 6.606 0.739 1.00 63.91 108 PHE A CA 1
ATOM 836 C C . PHE A 1 108 ? -3.235 7.511 0.651 1.00 63.91 108 PHE A C 1
ATOM 838 O O . PHE A 1 108 ? -3.225 8.618 1.185 1.00 63.91 108 PHE A O 1
ATOM 845 N N . ALA A 1 109 ? -4.305 7.023 0.021 1.00 58.38 109 ALA A N 1
ATOM 846 C CA . ALA A 1 109 ? -5.600 7.693 -0.007 1.00 58.38 109 ALA A CA 1
ATOM 847 C C . ALA A 1 109 ? -6.653 6.830 0.698 1.00 58.38 109 ALA A C 1
ATOM 849 O O . ALA A 1 109 ? -6.849 5.658 0.371 1.00 58.38 109 ALA A O 1
ATOM 850 N N . ARG A 1 110 ? -7.358 7.413 1.671 1.00 57.72 110 ARG A N 1
ATOM 851 C CA . ARG A 1 110 ? -8.464 6.739 2.356 1.00 57.72 110 ARG A CA 1
ATOM 852 C C . ARG A 1 110 ? -9.726 6.856 1.503 1.00 57.72 110 ARG A C 1
ATOM 854 O O . ARG A 1 110 ? -10.335 7.922 1.443 1.00 57.72 110 ARG A O 1
ATOM 861 N N . PHE A 1 111 ? -10.148 5.762 0.876 1.00 46.47 111 PHE A N 1
ATOM 862 C CA . PHE A 1 111 ? -11.444 5.712 0.203 1.00 46.47 111 PHE A CA 1
ATOM 863 C C . PHE A 1 111 ? -12.547 5.503 1.244 1.00 46.47 111 PHE A C 1
ATOM 865 O O . PHE A 1 111 ? -12.690 4.421 1.811 1.00 46.47 111 PHE A O 1
ATOM 872 N N . ALA A 1 112 ? -13.327 6.550 1.513 1.00 39.16 112 ALA A N 1
ATOM 873 C CA . ALA A 1 112 ? -14.610 6.395 2.184 1.00 39.16 112 ALA A CA 1
ATOM 874 C C . ALA A 1 112 ? -15.513 5.563 1.263 1.00 39.16 112 ALA A C 1
ATOM 876 O O . ALA A 1 112 ? -15.872 6.003 0.170 1.00 39.16 112 ALA A O 1
ATOM 877 N N . HIS A 1 113 ? -15.829 4.334 1.665 1.00 34.47 113 HIS A N 1
ATOM 878 C CA . HIS A 1 113 ? -16.779 3.516 0.927 1.00 34.47 113 HIS A CA 1
ATOM 879 C C . HIS A 1 113 ? -18.159 4.193 1.023 1.00 34.47 113 HIS A C 1
ATOM 881 O O . HIS A 1 113 ? -18.710 4.322 2.112 1.00 34.47 113 HIS A O 1
ATOM 887 N N . ALA A 1 114 ? -18.675 4.630 -0.130 1.00 30.41 114 ALA A N 1
ATOM 888 C CA . ALA A 1 114 ? -19.957 5.304 -0.368 1.00 30.41 114 ALA A CA 1
ATOM 889 C C . ALA A 1 114 ? -20.068 6.792 0.046 1.00 30.41 114 ALA A C 1
ATOM 891 O O . ALA A 1 114 ? -19.928 7.184 1.202 1.00 30.41 114 ALA A O 1
ATOM 892 N N . ALA A 1 115 ? -20.425 7.619 -0.943 1.00 33.88 115 ALA A N 1
ATOM 893 C CA . ALA A 1 115 ? -20.554 9.080 -0.923 1.00 33.88 115 ALA A CA 1
ATOM 894 C C . ALA A 1 115 ? -21.657 9.663 -0.001 1.00 33.88 115 ALA A C 1
ATOM 896 O O . ALA A 1 115 ? -22.076 10.803 -0.189 1.00 33.88 115 ALA A O 1
ATOM 897 N N . SER A 1 116 ? -22.152 8.917 0.987 1.00 33.00 116 SER A N 1
ATOM 898 C CA . SER A 1 116 ? -23.295 9.316 1.823 1.00 33.00 116 SER A CA 1
ATOM 899 C C . SER A 1 116 ? -23.179 8.945 3.307 1.00 33.00 116 SER A C 1
ATOM 901 O O . SER A 1 116 ? -24.124 9.179 4.058 1.00 33.00 116 SER A O 1
ATOM 903 N N . VAL A 1 117 ? -22.027 8.441 3.768 1.00 37.91 117 VAL A N 1
ATOM 904 C CA . VAL A 1 117 ? -21.777 8.189 5.199 1.00 37.91 117 VAL A CA 1
ATOM 905 C C . VAL A 1 117 ? -20.632 9.090 5.679 1.00 37.91 117 VAL A C 1
ATOM 907 O O . VAL A 1 117 ? -19.530 9.014 5.129 1.00 37.91 117 VAL A O 1
ATOM 910 N N . PRO A 1 118 ? -20.842 9.972 6.676 1.00 41.88 118 PRO A N 1
ATOM 911 C CA . PRO A 1 118 ? -19.777 10.833 7.176 1.00 41.88 118 PRO A CA 1
ATOM 912 C C . PRO A 1 118 ? -18.659 9.970 7.774 1.00 41.88 118 PRO A C 1
ATOM 914 O O . PRO A 1 118 ? -18.892 9.234 8.723 1.00 41.88 118 PRO A O 1
ATOM 917 N N . LYS A 1 119 ? -17.454 10.058 7.190 1.00 52.59 119 LYS A N 1
ATOM 918 C CA . LYS A 1 119 ? -16.165 9.565 7.718 1.00 52.59 119 LYS A CA 1
ATOM 919 C C . LYS A 1 119 ? -16.262 8.264 8.540 1.00 52.59 119 LYS A C 1
ATOM 921 O O . LYS A 1 119 ? -15.904 8.244 9.715 1.00 52.59 119 LYS A O 1
ATOM 926 N N . ALA A 1 120 ? -16.703 7.167 7.925 1.00 53.44 120 ALA A N 1
ATOM 927 C CA . ALA A 1 120 ? -16.645 5.860 8.571 1.00 53.44 120 ALA A CA 1
ATOM 928 C C . ALA A 1 120 ? -15.184 5.396 8.693 1.00 53.44 120 ALA A C 1
ATOM 930 O O . ALA A 1 120 ? -14.538 5.014 7.715 1.00 53.44 120 ALA A O 1
ATOM 931 N N . GLY A 1 121 ? -14.642 5.431 9.905 1.00 61.78 121 GLY A N 1
ATOM 932 C CA . GLY A 1 121 ? -13.452 4.670 10.231 1.00 61.78 121 GLY A CA 1
ATOM 933 C C . GLY A 1 121 ? -12.888 4.964 11.612 1.00 61.78 121 GLY A C 1
ATOM 934 O O . GLY A 1 121 ? -13.403 5.804 12.347 1.00 61.78 121 GLY A O 1
ATOM 935 N N . ILE A 1 122 ? -11.846 4.215 11.959 1.00 67.88 122 ILE A N 1
ATOM 936 C CA . ILE A 1 122 ? -11.223 4.248 13.282 1.00 67.88 122 ILE A CA 1
ATOM 937 C C . ILE A 1 122 ? -9.934 5.055 13.255 1.00 67.88 122 ILE A C 1
ATOM 939 O O . ILE A 1 122 ? -9.326 5.215 12.190 1.00 67.88 122 ILE A O 1
ATOM 943 N N . SER A 1 123 ? -9.515 5.512 14.429 1.00 76.62 123 SER A N 1
ATOM 944 C CA . SER A 1 123 ? -8.193 6.098 14.639 1.00 76.62 123 SER A CA 1
ATOM 945 C C . SER A 1 123 ? -7.091 5.081 14.324 1.00 76.62 123 SER A C 1
ATOM 947 O O . SER A 1 123 ? -7.136 3.960 14.828 1.00 76.62 123 SER A O 1
ATOM 949 N N . LEU A 1 124 ? -6.094 5.467 13.524 1.00 74.44 124 LEU A N 1
ATOM 950 C CA . LEU A 1 124 ? -4.939 4.644 13.148 1.0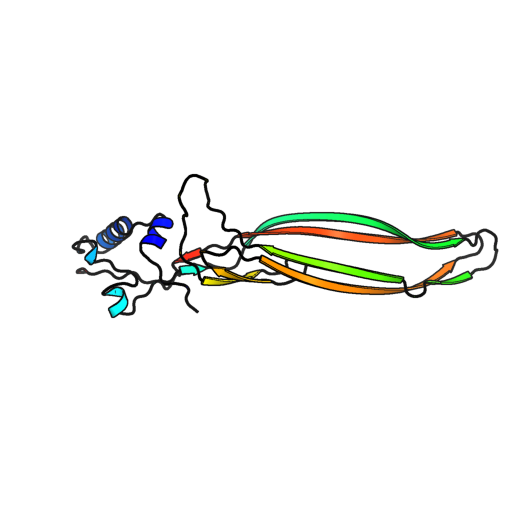0 74.44 124 LEU A CA 1
ATOM 951 C C . LEU A 1 124 ? -3.635 5.436 13.292 1.00 74.44 124 LEU A C 1
ATOM 953 O O . LEU A 1 124 ? -3.609 6.653 13.122 1.00 74.44 124 LEU A O 1
ATOM 957 N N . GLY A 1 125 ? -2.557 4.720 13.600 1.00 69.88 125 GLY A N 1
ATOM 958 C CA . GLY A 1 125 ? -1.206 5.258 13.757 1.00 69.88 125 GLY A CA 1
ATOM 959 C C . GLY A 1 125 ? -0.196 4.121 13.660 1.00 69.88 125 GLY A C 1
ATOM 960 O O . GLY A 1 125 ? 0.265 3.625 14.686 1.00 69.88 125 GLY A O 1
ATOM 961 N N . GLN A 1 126 ? 0.039 3.617 12.446 1.00 69.75 126 GLN A N 1
ATOM 962 C CA . GLN A 1 126 ? 0.869 2.430 12.201 1.00 69.75 126 GLN A CA 1
ATOM 963 C C . GLN A 1 126 ? 1.655 2.548 10.894 1.00 69.75 126 GLN A C 1
ATOM 965 O O . GLN A 1 126 ? 1.287 3.299 9.997 1.00 69.75 126 GLN A O 1
ATOM 970 N N . LYS A 1 127 ? 2.743 1.786 10.792 1.00 75.38 127 LYS A N 1
ATOM 971 C CA . LYS A 1 127 ? 3.606 1.706 9.611 1.00 75.38 127 LYS A CA 1
ATOM 972 C C . LYS A 1 127 ? 3.178 0.525 8.737 1.00 75.38 127 LYS A C 1
ATOM 974 O O . LYS A 1 127 ? 2.947 -0.557 9.271 1.00 75.38 127 LYS A O 1
ATOM 979 N N . ILE A 1 128 ? 3.076 0.742 7.428 1.00 70.38 128 ILE A N 1
ATOM 980 C CA . ILE A 1 128 ? 2.834 -0.302 6.428 1.00 70.38 128 ILE A CA 1
ATOM 981 C C . ILE A 1 128 ? 4.030 -0.400 5.505 1.00 70.38 128 ILE A C 1
ATOM 983 O O . ILE A 1 128 ? 4.424 0.597 4.902 1.00 70.38 128 ILE A O 1
ATOM 987 N N . ASP A 1 129 ? 4.525 -1.620 5.340 1.00 76.31 129 ASP A N 1
ATOM 988 C CA . ASP A 1 129 ? 5.506 -1.960 4.322 1.00 76.31 129 ASP A CA 1
ATOM 989 C C . ASP A 1 129 ? 4.781 -2.438 3.057 1.00 76.31 129 ASP A C 1
ATOM 991 O O . ASP A 1 129 ? 3.979 -3.375 3.103 1.00 76.31 129 ASP A O 1
ATOM 995 N N . ILE A 1 130 ? 5.034 -1.770 1.930 1.00 72.19 130 ILE A N 1
ATOM 996 C CA . ILE A 1 130 ? 4.469 -2.128 0.624 1.00 72.19 130 ILE A CA 1
ATOM 997 C C . ILE A 1 130 ? 5.596 -2.714 -0.235 1.00 72.19 130 ILE A C 1
ATOM 999 O O . ILE A 1 130 ? 6.530 -1.984 -0.596 1.00 72.19 130 ILE A O 1
ATOM 1003 N N . PRO A 1 131 ? 5.530 -4.012 -0.579 1.00 68.62 131 PRO A N 1
ATOM 1004 C CA . PRO A 1 131 ? 6.562 -4.648 -1.383 1.00 68.62 131 PRO A CA 1
ATOM 1005 C C . PRO A 1 131 ? 6.446 -4.270 -2.868 1.00 68.62 131 PRO A C 1
ATOM 1007 O O . PRO A 1 131 ? 5.354 -4.215 -3.434 1.00 68.62 131 PRO A O 1
ATOM 1010 N N . GLY A 1 132 ? 7.598 -4.072 -3.515 1.00 63.38 132 GLY A N 1
ATOM 1011 C CA . GLY A 1 132 ? 7.747 -4.239 -4.965 1.00 63.38 132 GLY A CA 1
ATOM 1012 C C . GLY A 1 132 ? 7.005 -3.254 -5.876 1.00 63.38 132 GLY A C 1
ATOM 1013 O O . GLY A 1 132 ? 6.622 -3.637 -6.981 1.00 63.38 132 GLY A O 1
ATOM 1014 N N . VAL A 1 133 ? 6.820 -1.992 -5.484 1.00 64.88 133 VAL A N 1
ATOM 1015 C CA . VAL A 1 133 ? 6.281 -0.967 -6.398 1.00 64.88 133 VAL A CA 1
ATOM 1016 C C . VAL A 1 133 ? 7.421 -0.443 -7.269 1.00 64.88 133 VAL A C 1
ATOM 1018 O O . VAL A 1 133 ? 8.349 0.182 -6.763 1.00 64.88 133 VAL A O 1
ATOM 1021 N N . GLY A 1 134 ? 7.390 -0.743 -8.573 1.00 60.59 134 GLY A N 1
ATOM 1022 C CA . GLY A 1 134 ? 8.407 -0.278 -9.531 1.00 60.59 134 GLY A CA 1
ATOM 1023 C C . GLY A 1 134 ? 9.839 -0.742 -9.217 1.00 60.59 134 GLY A C 1
ATOM 1024 O O . GLY A 1 134 ? 10.807 -0.055 -9.545 1.00 60.59 134 GLY A O 1
ATOM 1025 N N . GLY A 1 135 ? 9.980 -1.894 -8.548 1.00 63.62 135 GLY A N 1
ATOM 1026 C CA . GLY A 1 135 ? 11.269 -2.431 -8.095 1.00 63.62 135 GLY A CA 1
ATOM 1027 C C . GLY A 1 135 ? 11.791 -1.823 -6.787 1.00 63.62 135 GLY A C 1
ATOM 1028 O O . GLY A 1 135 ? 12.905 -2.143 -6.383 1.00 63.62 135 GLY A O 1
ATOM 1029 N N . SER A 1 136 ? 11.000 -0.976 -6.118 1.00 62.84 136 SER A N 1
ATOM 1030 C CA . SER A 1 136 ? 11.322 -0.398 -4.811 1.00 62.84 136 SER A CA 1
ATOM 1031 C C . SER A 1 136 ? 10.350 -0.876 -3.734 1.00 62.84 136 SER A C 1
ATOM 1033 O O . SER A 1 136 ? 9.154 -1.051 -3.971 1.00 62.84 136 SER A O 1
ATOM 1035 N N . GLU A 1 137 ? 10.864 -1.062 -2.523 1.00 65.44 137 GLU A N 1
ATOM 1036 C CA . GLU A 1 137 ? 10.044 -1.243 -1.325 1.00 65.44 137 GLU A CA 1
ATOM 1037 C C . GLU A 1 137 ? 9.762 0.116 -0.689 1.00 65.44 137 GLU A C 1
ATOM 1039 O O . GLU A 1 137 ? 10.640 0.984 -0.639 1.00 65.44 137 GLU A O 1
ATOM 1044 N N . PHE A 1 138 ? 8.543 0.291 -0.188 1.00 68.69 138 PHE A N 1
ATOM 1045 C CA . PHE A 1 138 ? 8.119 1.507 0.498 1.00 68.69 138 PHE A CA 1
ATOM 1046 C C . PHE A 1 138 ? 7.685 1.200 1.910 1.00 68.69 138 PHE A C 1
ATOM 1048 O O . PHE A 1 138 ? 7.180 0.114 2.191 1.00 68.69 138 PHE A O 1
ATOM 1055 N N . SER A 1 139 ? 7.831 2.196 2.780 1.00 66.56 139 SER A N 1
ATOM 1056 C CA . SER A 1 139 ? 7.273 2.095 4.108 1.00 66.56 139 SER A CA 1
ATOM 1057 C C . SER A 1 139 ? 6.649 3.397 4.567 1.00 66.56 139 SER A C 1
ATOM 1059 O O . SER A 1 139 ? 7.346 4.364 4.867 1.00 66.56 139 SER A O 1
ATOM 1061 N N . ILE A 1 140 ? 5.321 3.401 4.639 1.00 66.12 140 ILE A N 1
ATOM 1062 C CA . ILE A 1 140 ? 4.541 4.592 4.957 1.00 66.12 140 ILE A CA 1
ATOM 1063 C C . ILE A 1 140 ? 3.962 4.458 6.352 1.00 66.12 140 ILE A C 1
ATOM 1065 O O . ILE A 1 140 ? 3.286 3.487 6.688 1.00 66.12 140 ILE A O 1
ATOM 1069 N N . GLU A 1 141 ? 4.167 5.488 7.160 1.00 65.69 141 GLU A N 1
ATOM 1070 C CA . GLU A 1 141 ? 3.428 5.662 8.401 1.00 65.69 141 GLU A CA 1
ATOM 1071 C C . GLU A 1 141 ? 2.053 6.274 8.113 1.00 65.69 141 GLU A C 1
ATOM 1073 O O . GLU A 1 141 ? 1.951 7.426 7.695 1.00 65.69 141 GLU A O 1
ATOM 1078 N N . ILE A 1 142 ? 0.997 5.521 8.385 1.00 65.19 142 ILE A N 1
ATOM 1079 C CA . ILE A 1 142 ? -0.391 5.920 8.189 1.00 65.19 142 ILE A CA 1
ATOM 1080 C C . ILE A 1 142 ? -0.940 6.494 9.486 1.00 65.19 142 ILE A C 1
ATOM 1082 O O . ILE A 1 142 ? -0.884 5.852 10.539 1.00 65.19 142 ILE A O 1
ATOM 1086 N N . SER A 1 143 ? -1.538 7.679 9.382 1.00 64.62 143 SER A N 1
ATOM 1087 C CA . SER A 1 143 ? -2.383 8.239 10.430 1.00 64.62 143 SER A CA 1
ATOM 1088 C C . SER A 1 143 ? -3.766 8.575 9.890 1.00 64.62 143 SER A C 1
ATOM 1090 O O . SER A 1 143 ? -3.941 8.842 8.702 1.00 64.62 143 SER A O 1
ATOM 1092 N N . THR A 1 144 ? -4.757 8.572 10.777 1.00 62.12 144 THR A N 1
ATOM 1093 C CA . THR A 1 144 ? -6.173 8.816 10.454 1.00 62.12 144 THR A CA 1
ATOM 1094 C C . THR A 1 144 ? -6.440 10.115 9.690 1.00 62.12 144 THR A C 1
ATOM 1096 O O . THR A 1 144 ? -7.428 10.190 8.957 1.00 62.12 144 THR A O 1
ATOM 1099 N N . ASP A 1 145 ? -5.566 11.108 9.863 1.00 59.09 145 ASP A N 1
ATOM 1100 C CA . ASP A 1 145 ? -5.770 12.493 9.435 1.00 59.09 145 ASP A CA 1
ATOM 1101 C C . ASP A 1 145 ? -4.807 12.944 8.330 1.00 59.09 145 ASP A C 1
ATOM 1103 O O . ASP A 1 145 ? -4.857 14.103 7.919 1.00 59.09 145 ASP A O 1
ATOM 1107 N N . SER A 1 146 ? -3.927 12.065 7.833 1.00 57.44 146 SER A N 1
ATOM 1108 C CA . SER A 1 146 ? -2.948 12.445 6.810 1.00 57.44 146 SER A CA 1
ATOM 1109 C C . SER A 1 146 ? -3.033 11.579 5.557 1.00 57.44 146 SER A C 1
ATOM 1111 O O . SER A 1 146 ? -3.015 10.352 5.601 1.00 57.44 146 SER A O 1
ATOM 1113 N N . THR A 1 147 ? -3.105 12.259 4.413 1.00 63.25 147 THR A N 1
ATOM 1114 C CA . THR A 1 147 ? -2.665 11.696 3.135 1.00 63.25 147 THR A CA 1
ATOM 1115 C C . THR A 1 147 ? -1.152 11.865 3.121 1.00 63.25 147 THR A C 1
ATOM 1117 O O . THR A 1 147 ? -0.666 12.988 3.268 1.00 63.25 147 THR A O 1
ATOM 1120 N N . LYS A 1 148 ? -0.409 10.761 3.030 1.00 64.94 148 LYS A N 1
ATOM 1121 C CA . LYS A 1 148 ? 1.048 10.797 2.885 1.00 64.94 148 LYS A CA 1
ATOM 1122 C C . LYS A 1 148 ? 1.430 10.244 1.526 1.00 64.94 148 LYS A C 1
ATOM 1124 O O . LYS A 1 148 ? 0.871 9.242 1.075 1.00 64.94 148 LYS A O 1
ATOM 1129 N N . GLU A 1 149 ? 2.405 10.901 0.921 1.00 69.81 149 GLU A N 1
ATOM 1130 C CA . GLU A 1 149 ? 3.005 10.499 -0.339 1.00 69.81 149 GLU A CA 1
ATOM 1131 C C . GLU A 1 149 ? 4.515 10.374 -0.141 1.00 69.81 149 GLU A C 1
ATOM 1133 O O . GLU A 1 149 ? 5.141 11.231 0.486 1.00 69.81 149 GLU A O 1
ATOM 1138 N N . GLU A 1 150 ? 5.096 9.292 -0.650 1.00 68.50 150 GLU A N 1
ATOM 1139 C CA . GLU A 1 150 ? 6.544 9.089 -0.701 1.00 68.50 150 GLU A CA 1
ATOM 1140 C C . GLU A 1 150 ? 6.931 8.770 -2.144 1.00 68.50 150 GLU A C 1
ATOM 1142 O O . GLU A 1 150 ? 6.257 8.004 -2.832 1.00 68.50 150 GLU A O 1
ATOM 1147 N N . THR A 1 151 ? 8.023 9.368 -2.614 1.00 72.50 151 THR A N 1
ATOM 1148 C CA . THR A 1 151 ? 8.585 9.102 -3.942 1.00 72.50 151 THR A CA 1
ATOM 1149 C C . THR A 1 151 ? 10.036 8.674 -3.790 1.00 72.50 151 THR A C 1
ATOM 1151 O O . THR A 1 151 ? 10.783 9.268 -3.013 1.00 72.50 151 THR A O 1
ATOM 1154 N N . ARG A 1 152 ? 10.438 7.645 -4.535 1.00 67.94 152 ARG A N 1
ATOM 1155 C CA . ARG A 1 152 ? 11.820 7.173 -4.637 1.00 67.94 152 ARG A CA 1
ATOM 1156 C C . ARG A 1 152 ? 12.252 7.151 -6.092 1.00 67.94 152 ARG A C 1
ATOM 1158 O O . ARG A 1 152 ? 11.494 6.754 -6.975 1.00 67.94 152 ARG A O 1
ATOM 1165 N N . GLU A 1 153 ? 13.489 7.565 -6.314 1.00 73.44 153 GLU A N 1
ATOM 1166 C CA . GLU A 1 153 ? 14.127 7.563 -7.622 1.00 73.44 153 GLU A CA 1
ATOM 1167 C C . GLU A 1 153 ? 15.384 6.698 -7.565 1.00 73.44 153 GLU A C 1
ATOM 1169 O O . GLU A 1 153 ? 16.243 6.905 -6.709 1.00 73.44 153 GLU A O 1
ATOM 1174 N N . ASN A 1 154 ? 15.500 5.758 -8.500 1.00 68.31 154 ASN A N 1
ATOM 1175 C CA . ASN A 1 154 ? 16.707 4.970 -8.710 1.00 68.31 154 ASN A CA 1
ATOM 1176 C C . ASN A 1 154 ? 17.250 5.253 -10.108 1.00 68.31 154 ASN A C 1
ATOM 1178 O O . ASN A 1 154 ? 16.514 5.216 -11.093 1.00 68.31 154 ASN A O 1
ATOM 1182 N N . SER A 1 155 ? 18.550 5.522 -10.203 1.00 73.12 155 SER A N 1
ATOM 1183 C CA . SER A 1 155 ? 19.224 5.719 -11.486 1.00 73.12 155 SER A CA 1
ATOM 1184 C C . SER A 1 155 ? 20.098 4.518 -11.814 1.00 73.12 155 SER A C 1
ATOM 1186 O O . SER A 1 155 ? 20.773 3.966 -10.945 1.00 73.12 155 SER A O 1
ATOM 1188 N N . HIS A 1 156 ? 20.081 4.117 -13.080 1.00 71.25 156 HIS A N 1
ATOM 1189 C CA . HIS A 1 156 ? 20.843 2.990 -13.588 1.00 71.25 156 HIS A CA 1
ATOM 1190 C C . HIS A 1 156 ? 21.624 3.416 -14.827 1.00 71.25 156 HIS A C 1
ATOM 1192 O O . HIS A 1 156 ? 21.169 4.227 -15.635 1.00 71.25 156 HIS A O 1
ATOM 1198 N N . THR A 1 157 ? 22.824 2.861 -14.968 1.00 73.19 157 THR A N 1
ATOM 1199 C CA . THR A 1 157 ? 23.655 3.019 -16.161 1.00 73.19 157 THR A CA 1
ATOM 1200 C C . THR A 1 157 ? 24.012 1.636 -16.676 1.00 73.19 157 THR A C 1
ATOM 1202 O O . THR A 1 157 ? 24.637 0.854 -15.960 1.00 73.19 157 THR A O 1
ATOM 1205 N N . LEU A 1 158 ? 23.615 1.340 -17.910 1.00 73.00 158 LEU A N 1
ATOM 1206 C CA . LEU A 1 158 ? 24.039 0.153 -18.636 1.00 73.00 158 LEU A CA 1
ATOM 1207 C C . LEU A 1 158 ? 25.113 0.568 -19.639 1.00 73.00 158 LEU A C 1
ATOM 1209 O O . LEU A 1 158 ? 24.956 1.545 -20.363 1.00 73.00 158 LEU A O 1
ATOM 1213 N N . SER A 1 159 ? 26.218 -0.166 -19.668 1.00 77.06 159 SER A N 1
ATOM 1214 C CA . SER A 1 159 ? 27.295 0.044 -20.631 1.00 77.06 159 SER A CA 1
ATOM 1215 C C . SER A 1 159 ? 27.565 -1.283 -21.310 1.00 77.06 159 SER A C 1
ATOM 1217 O O . SER A 1 159 ? 27.853 -2.269 -20.630 1.00 77.06 159 SER A O 1
ATOM 1219 N N . THR A 1 160 ? 27.504 -1.316 -22.636 1.00 73.50 160 THR A N 1
ATOM 1220 C CA . THR A 1 160 ? 27.800 -2.533 -23.398 1.00 73.50 160 THR A CA 1
ATOM 1221 C C . THR A 1 160 ? 28.772 -2.234 -24.532 1.00 73.50 160 THR A C 1
ATOM 1223 O O . THR A 1 160 ? 28.735 -1.165 -25.134 1.00 73.50 160 THR A O 1
ATOM 1226 N N . THR A 1 161 ? 29.656 -3.187 -24.814 1.00 77.94 161 THR A N 1
ATOM 1227 C CA . THR A 1 161 ? 30.635 -3.112 -25.902 1.00 77.94 161 THR A CA 1
ATOM 1228 C C . THR A 1 161 ? 30.469 -4.350 -26.766 1.00 77.94 161 THR A C 1
ATOM 1230 O O . THR A 1 161 ? 30.465 -5.464 -26.241 1.00 77.94 161 THR A O 1
ATOM 1233 N N . TRP A 1 162 ? 30.329 -4.157 -28.076 1.00 77.44 162 TRP A N 1
ATOM 1234 C CA . TRP A 1 162 ? 30.062 -5.240 -29.022 1.00 77.44 162 TRP A CA 1
ATOM 1235 C C . TRP A 1 162 ? 31.174 -5.294 -30.073 1.00 77.44 162 TRP A C 1
ATOM 1237 O O . TRP A 1 162 ? 31.396 -4.295 -30.764 1.00 77.44 162 TRP A O 1
ATOM 1247 N N . PRO A 1 163 ? 31.881 -6.426 -30.234 1.00 83.88 163 PRO A N 1
ATOM 1248 C CA . PRO A 1 163 ? 32.696 -6.645 -31.418 1.00 83.88 163 PRO A CA 1
ATOM 1249 C C . PRO A 1 163 ? 31.774 -6.936 -32.608 1.00 83.88 163 PRO A C 1
ATOM 1251 O O . PRO A 1 163 ? 30.935 -7.832 -32.549 1.00 83.88 163 PRO A O 1
ATOM 1254 N N . ILE A 1 164 ? 31.933 -6.181 -33.691 1.00 85.81 164 ILE A N 1
ATOM 1255 C CA . ILE A 1 164 ? 31.124 -6.285 -34.907 1.00 85.81 164 ILE A CA 1
ATOM 1256 C C . ILE A 1 164 ? 32.050 -6.639 -36.063 1.00 85.81 164 ILE A C 1
ATOM 1258 O O . ILE A 1 164 ? 33.052 -5.966 -36.310 1.00 85.81 164 ILE A O 1
ATOM 1262 N N . ILE A 1 165 ? 31.708 -7.698 -36.785 1.00 88.50 165 ILE A N 1
ATOM 1263 C CA . ILE A 1 165 ? 32.387 -8.087 -38.017 1.00 88.50 165 ILE A CA 1
ATOM 1264 C C . ILE A 1 165 ? 31.380 -7.883 -39.141 1.00 88.50 165 ILE A C 1
ATOM 1266 O O . ILE A 1 165 ? 30.294 -8.451 -39.085 1.00 88.50 165 ILE A O 1
ATOM 1270 N N . VAL A 1 166 ? 31.730 -7.049 -40.118 1.00 89.69 166 VAL A N 1
ATOM 1271 C CA . VAL A 1 166 ? 30.905 -6.805 -41.307 1.00 89.69 166 VAL A CA 1
ATOM 1272 C C . VAL A 1 166 ? 31.642 -7.366 -42.511 1.00 89.69 166 VAL A C 1
ATOM 1274 O O . VAL A 1 166 ? 32.771 -6.946 -42.789 1.00 89.69 166 VAL A O 1
ATOM 1277 N N . MET A 1 167 ? 31.045 -8.332 -43.208 1.00 93.44 167 MET A N 1
ATOM 1278 C CA . MET A 1 167 ? 31.679 -8.946 -44.373 1.00 93.44 167 MET A CA 1
ATOM 1279 C C . MET A 1 167 ? 31.652 -7.988 -45.568 1.00 93.44 167 MET A C 1
ATOM 1281 O O . MET A 1 167 ? 30.926 -6.992 -45.584 1.00 93.44 167 MET A O 1
ATOM 1285 N N . GLY A 1 168 ? 32.486 -8.253 -46.574 1.00 94.12 168 GLY A N 1
ATOM 1286 C CA . GLY A 1 168 ? 32.429 -7.516 -47.837 1.00 94.12 168 GLY A CA 1
ATOM 1287 C C . GLY A 1 168 ? 31.079 -7.724 -48.526 1.00 94.12 168 GLY A C 1
ATOM 1288 O O . GLY A 1 168 ? 30.599 -8.853 -48.597 1.00 94.12 168 GLY A O 1
ATOM 1289 N N . GLY A 1 169 ? 30.467 -6.651 -49.022 1.00 91.38 169 GLY A N 1
ATOM 1290 C CA . GLY A 1 169 ? 29.151 -6.705 -49.660 1.00 91.38 169 GLY A CA 1
ATOM 1291 C C . GLY A 1 169 ? 27.962 -6.526 -48.707 1.00 91.38 169 GLY A C 1
ATOM 1292 O O . GLY A 1 169 ? 26.829 -6.482 -49.179 1.00 91.38 169 GLY A O 1
ATOM 1293 N N . GLU A 1 170 ? 28.185 -6.395 -47.396 1.00 90.88 170 GLU A N 1
ATOM 1294 C CA . GLU A 1 170 ? 27.110 -6.310 -46.398 1.00 90.88 170 GLU A CA 1
ATOM 1295 C C . GLU A 1 170 ? 26.871 -4.888 -45.885 1.00 90.88 170 GLU A C 1
ATOM 1297 O O . GLU A 1 170 ? 27.789 -4.080 -45.766 1.00 90.88 170 GLU A O 1
ATOM 1302 N N . HIS A 1 171 ? 25.626 -4.609 -45.507 1.00 91.88 171 HIS A N 1
ATOM 1303 C CA . HIS A 1 171 ? 25.242 -3.441 -44.724 1.00 91.88 171 HIS A CA 1
ATOM 1304 C C . HIS A 1 171 ? 24.654 -3.930 -43.397 1.00 91.88 171 HIS A C 1
ATOM 1306 O O . HIS A 1 171 ? 23.696 -4.703 -43.392 1.00 91.88 171 HIS A O 1
ATOM 1312 N N . VAL A 1 172 ? 25.220 -3.490 -42.273 1.00 88.00 172 VAL A N 1
ATOM 1313 C CA . VAL A 1 172 ? 24.815 -3.919 -40.928 1.00 88.00 172 VAL A CA 1
ATOM 1314 C C . VAL A 1 172 ? 24.317 -2.720 -40.142 1.00 88.00 172 VAL A C 1
ATOM 1316 O O . VAL A 1 172 ? 24.988 -1.695 -40.078 1.00 88.00 172 VAL A O 1
ATOM 1319 N N . SER A 1 173 ? 23.167 -2.872 -39.490 1.00 89.38 173 SER A N 1
ATOM 1320 C CA . SER A 1 173 ? 22.654 -1.915 -38.512 1.00 89.38 173 SER A CA 1
ATOM 1321 C C . SER A 1 173 ? 22.298 -2.639 -37.215 1.00 89.38 173 SER A C 1
ATOM 1323 O O . SER A 1 173 ? 21.724 -3.724 -37.251 1.00 89.38 173 SER A O 1
ATOM 1325 N N . ILE A 1 174 ? 22.656 -2.050 -36.075 1.00 85.44 174 ILE A N 1
ATOM 1326 C CA . ILE A 1 174 ? 22.258 -2.522 -34.747 1.00 85.44 174 ILE A CA 1
ATOM 1327 C C . ILE A 1 174 ? 21.149 -1.617 -34.247 1.00 85.44 174 ILE A C 1
ATOM 1329 O O . ILE A 1 174 ? 21.340 -0.411 -34.076 1.00 85.44 174 ILE A O 1
ATOM 1333 N N . GLU A 1 175 ? 20.005 -2.230 -33.991 1.00 85.69 175 GLU A N 1
ATOM 1334 C CA . GLU A 1 175 ? 18.852 -1.596 -33.379 1.00 85.69 175 GLU A CA 1
ATOM 1335 C C . GLU A 1 175 ? 18.833 -1.902 -31.880 1.00 85.69 175 GLU A C 1
ATOM 1337 O O . GLU A 1 175 ? 18.960 -3.050 -31.451 1.00 85.69 175 GLU A O 1
ATOM 1342 N N . ARG A 1 176 ? 18.677 -0.857 -31.073 1.00 83.69 176 ARG A N 1
ATOM 1343 C CA . ARG A 1 176 ? 18.388 -0.960 -29.652 1.00 83.69 176 ARG A CA 1
ATOM 1344 C C . ARG A 1 176 ? 16.886 -0.830 -29.463 1.00 83.69 176 ARG A C 1
ATOM 1346 O O . ARG A 1 176 ? 16.301 0.180 -29.843 1.00 83.69 176 ARG A O 1
ATOM 1353 N N . ILE A 1 177 ? 16.292 -1.818 -28.807 1.00 83.25 177 ILE A N 1
ATOM 1354 C CA . ILE A 1 177 ? 14.901 -1.777 -28.361 1.00 83.25 177 ILE A CA 1
ATOM 1355 C C . ILE A 1 177 ? 14.897 -1.425 -26.876 1.00 83.25 177 ILE A C 1
ATOM 1357 O O . ILE A 1 177 ? 15.543 -2.087 -26.062 1.00 83.25 177 ILE A O 1
ATOM 1361 N N . ARG A 1 178 ? 14.174 -0.367 -26.519 1.00 81.56 178 ARG A N 1
ATOM 1362 C CA . ARG A 1 178 ? 13.924 0.041 -25.140 1.00 81.56 178 ARG A CA 1
ATOM 1363 C C . ARG A 1 178 ? 12.453 -0.169 -24.825 1.00 81.56 178 ARG A C 1
ATOM 1365 O O . ARG A 1 178 ? 11.594 0.383 -25.504 1.00 81.56 178 ARG A O 1
ATOM 1372 N N . ILE A 1 179 ? 12.193 -0.893 -23.743 1.00 78.94 179 ILE A N 1
ATOM 1373 C CA . ILE A 1 179 ? 10.857 -1.069 -23.178 1.00 78.94 179 ILE A CA 1
ATOM 1374 C C . ILE A 1 179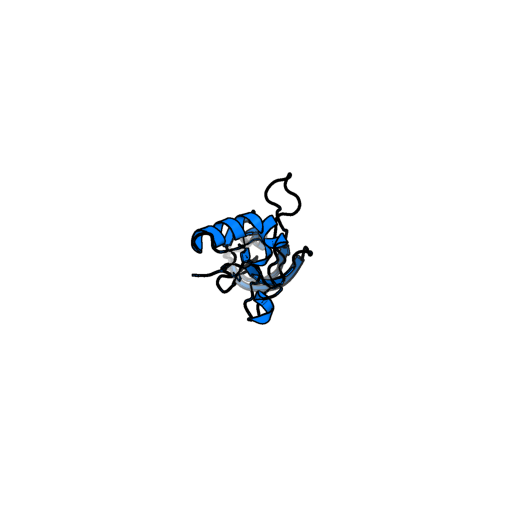 ? 10.800 -0.264 -21.883 1.00 78.94 179 ILE A C 1
ATOM 1376 O O . ILE A 1 179 ? 11.571 -0.509 -20.955 1.00 78.94 179 ILE A O 1
ATOM 1380 N N . VAL A 1 180 ? 9.908 0.720 -21.831 1.00 81.19 180 VAL A N 1
ATOM 1381 C CA . VAL A 1 180 ? 9.601 1.491 -20.626 1.00 81.19 180 VAL A CA 1
ATOM 1382 C C . VAL A 1 180 ? 8.284 0.979 -20.068 1.00 81.19 180 VAL A C 1
ATOM 1384 O O . VAL A 1 180 ? 7.250 1.104 -20.718 1.00 81.19 180 VAL A O 1
ATOM 1387 N N . SER A 1 181 ? 8.320 0.419 -18.864 1.00 78.56 181 SER A N 1
ATOM 1388 C CA . SER A 1 181 ? 7.121 -0.021 -18.153 1.00 78.56 181 SER A CA 1
ATOM 1389 C C . SER A 1 181 ? 6.654 1.064 -17.190 1.00 78.56 181 SER A C 1
ATOM 1391 O O . SER A 1 181 ? 7.403 1.488 -16.310 1.00 78.56 181 SER A O 1
ATOM 1393 N N . THR A 1 182 ? 5.404 1.486 -17.325 1.00 81.62 182 THR A N 1
ATOM 1394 C CA . THR A 1 182 ? 4.705 2.336 -16.357 1.00 81.62 182 THR A CA 1
ATOM 1395 C C . THR A 1 182 ? 3.548 1.549 -15.783 1.00 81.62 182 THR A C 1
ATOM 1397 O O . THR A 1 182 ? 2.812 0.910 -16.523 1.00 81.62 182 THR A O 1
ATOM 1400 N N . GLY A 1 183 ? 3.358 1.575 -14.472 1.00 77.75 183 GLY A N 1
ATOM 1401 C CA . GLY A 1 183 ? 2.269 0.819 -13.876 1.00 77.75 183 GLY A CA 1
ATOM 1402 C C . GLY A 1 183 ? 1.815 1.387 -12.552 1.00 77.75 183 GLY A C 1
ATOM 1403 O O . GLY A 1 183 ? 2.543 2.119 -11.881 1.00 77.75 183 GLY A O 1
ATOM 1404 N N . GLN A 1 184 ? 0.598 1.017 -12.184 1.00 81.38 184 GLN A N 1
ATOM 1405 C CA . GLN A 1 184 ? 0.003 1.319 -10.900 1.00 81.38 184 GLN A CA 1
ATOM 1406 C C . GLN A 1 184 ? -0.437 0.012 -10.251 1.00 81.38 184 GLN A C 1
ATOM 1408 O O . GLN A 1 184 ? -1.146 -0.790 -10.856 1.00 81.38 184 GLN A O 1
ATOM 1413 N N . THR A 1 185 ? -0.058 -0.180 -8.992 1.00 80.50 185 THR A N 1
ATOM 1414 C CA . THR A 1 185 ? -0.585 -1.265 -8.162 1.00 80.50 185 THR A CA 1
ATOM 1415 C C . THR A 1 185 ? -1.389 -0.656 -7.026 1.00 80.50 185 THR A C 1
ATOM 1417 O O . THR A 1 185 ? -0.886 0.168 -6.264 1.00 80.50 185 THR A O 1
ATOM 1420 N N . ILE A 1 186 ? -2.651 -1.055 -6.918 1.00 82.31 186 ILE A N 1
ATOM 1421 C CA . ILE A 1 186 ? -3.554 -0.667 -5.841 1.00 82.31 186 ILE A CA 1
ATOM 1422 C C . ILE A 1 186 ? -3.489 -1.752 -4.774 1.00 82.31 186 ILE A C 1
ATOM 1424 O O . ILE A 1 186 ? -3.742 -2.925 -5.057 1.00 82.31 186 ILE A O 1
ATOM 1428 N N . TYR A 1 187 ? -3.192 -1.349 -3.542 1.00 82.12 187 TYR A N 1
ATOM 1429 C CA . TYR A 1 187 ? -3.204 -2.226 -2.379 1.00 82.12 187 TYR A CA 1
ATOM 1430 C C . TYR A 1 187 ? -4.398 -1.915 -1.483 1.00 82.12 187 TYR A C 1
ATOM 1432 O O . TYR A 1 187 ? -4.718 -0.753 -1.235 1.00 82.12 187 TYR A O 1
ATOM 1440 N N . HIS A 1 188 ? -5.034 -2.959 -0.961 1.00 83.94 188 HIS A N 1
ATOM 1441 C CA . HIS A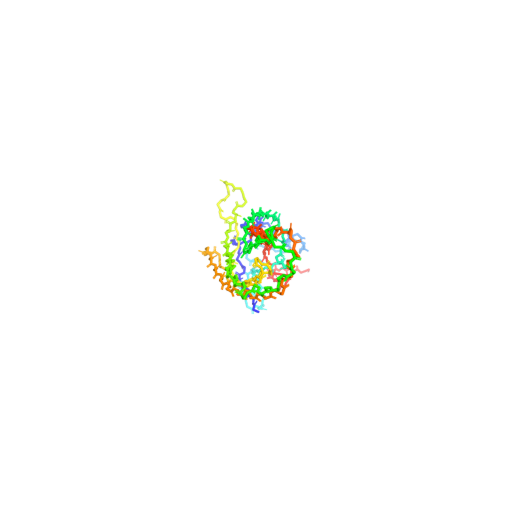 1 188 ? -5.988 -2.859 0.134 1.00 83.94 188 HIS A CA 1
ATOM 1442 C C . HIS A 1 188 ? -5.341 -3.357 1.420 1.00 83.94 188 HIS A C 1
ATOM 1444 O O . HIS A 1 188 ? -4.676 -4.393 1.439 1.00 83.94 188 HIS A O 1
ATOM 1450 N N . GLN A 1 189 ? -5.587 -2.630 2.501 1.00 83.56 189 GLN A N 1
ATOM 1451 C CA . GLN A 1 189 ? -5.214 -3.026 3.845 1.00 83.56 189 GLN A CA 1
ATOM 1452 C C . GLN A 1 189 ? -6.468 -3.001 4.710 1.00 83.56 189 GLN A C 1
ATOM 1454 O O . GLN A 1 189 ? -7.113 -1.958 4.838 1.00 83.56 189 GLN A O 1
ATOM 1459 N N . ASP A 1 190 ? -6.778 -4.135 5.332 1.00 82.56 190 ASP A N 1
ATOM 1460 C CA . ASP A 1 190 ? -7.844 -4.184 6.322 1.00 82.56 190 ASP A CA 1
ATOM 1461 C C . ASP A 1 190 ? -7.353 -3.590 7.641 1.00 82.56 190 ASP A C 1
ATOM 1463 O O . ASP A 1 190 ? -6.186 -3.727 8.025 1.00 82.56 190 ASP A O 1
ATOM 1467 N N . TYR A 1 191 ? -8.262 -2.927 8.344 1.00 81.19 191 TYR A N 1
ATOM 1468 C CA . TYR A 1 191 ? -8.004 -2.327 9.642 1.00 81.19 191 TYR A CA 1
ATOM 1469 C C . TYR A 1 191 ? -9.219 -2.502 10.549 1.00 81.19 191 TYR A C 1
ATOM 1471 O O . TYR A 1 191 ? -10.355 -2.599 10.082 1.00 81.19 191 TYR A O 1
ATOM 1479 N N . GLY A 1 192 ? -8.989 -2.528 11.855 1.00 83.38 192 GLY A N 1
ATOM 1480 C CA . GLY A 1 192 ? -10.036 -2.817 12.821 1.00 83.38 192 GLY A CA 1
ATOM 1481 C C . GLY A 1 192 ? -9.536 -2.799 14.255 1.00 83.38 192 GLY A C 1
ATOM 1482 O O . GLY A 1 192 ? -8.458 -2.290 14.558 1.00 83.38 192 GLY A O 1
ATOM 1483 N N . VAL A 1 193 ? -10.347 -3.369 15.138 1.00 87.81 193 VAL A N 1
ATOM 1484 C CA . VAL A 1 193 ? -9.954 -3.663 16.516 1.00 87.81 193 VAL A CA 1
ATOM 1485 C C . VAL A 1 193 ? -9.105 -4.933 16.517 1.00 87.81 193 VAL A C 1
ATOM 1487 O O . VAL A 1 193 ? -9.483 -5.920 15.895 1.00 87.81 193 VAL A O 1
ATOM 1490 N N . MET A 1 194 ? -7.958 -4.901 17.193 1.00 87.88 194 MET A N 1
ATOM 1491 C CA . MET A 1 194 ? -7.009 -6.019 17.235 1.00 87.88 194 MET A CA 1
ATOM 1492 C C . MET A 1 194 ? -7.566 -7.208 18.029 1.00 87.88 194 MET A C 1
ATOM 1494 O O . MET A 1 194 ? -8.262 -7.002 19.021 1.00 87.88 194 MET A O 1
ATOM 1498 N N . ASP A 1 195 ? -7.183 -8.436 17.672 1.00 83.50 195 ASP A N 1
ATOM 1499 C CA . ASP A 1 195 ? -7.700 -9.677 18.284 1.00 83.50 195 ASP A CA 1
ATOM 1500 C C . ASP A 1 195 ? -7.475 -9.789 19.800 1.00 83.50 195 ASP A C 1
ATOM 1502 O O . ASP A 1 195 ? -8.248 -10.425 20.510 1.00 83.50 195 ASP A O 1
ATOM 1506 N N . ASN A 1 196 ? -6.425 -9.156 20.324 1.00 85.12 196 ASN A N 1
ATOM 1507 C CA . ASN A 1 196 ? -6.125 -9.130 21.756 1.00 85.12 196 ASN A CA 1
ATOM 1508 C C . ASN A 1 196 ? -6.873 -8.023 22.521 1.00 85.12 196 ASN A C 1
ATOM 1510 O O . ASN A 1 196 ? -6.554 -7.752 23.679 1.00 85.12 196 ASN A O 1
ATOM 1514 N N . SER A 1 197 ? -7.830 -7.359 21.876 1.00 89.25 197 SER A N 1
ATOM 1515 C CA . SER A 1 197 ? -8.604 -6.281 22.474 1.00 89.25 197 SER A CA 1
ATOM 1516 C C . SER A 1 197 ? -9.670 -6.810 23.420 1.00 89.25 197 SER A C 1
ATOM 1518 O O . SER A 1 197 ? -10.436 -7.712 23.087 1.00 89.25 197 SER A O 1
ATOM 1520 N N . LEU A 1 198 ? -9.759 -6.195 24.596 1.00 90.81 198 LEU A N 1
ATOM 1521 C CA . LEU A 1 198 ? -10.690 -6.595 25.643 1.00 90.81 198 LEU A CA 1
ATOM 1522 C C . LEU A 1 198 ? -11.755 -5.521 25.879 1.00 90.81 198 LEU A C 1
ATOM 1524 O O . LEU A 1 198 ? -11.453 -4.333 26.005 1.00 90.81 198 LEU A O 1
ATOM 1528 N N . VAL A 1 199 ? -13.007 -5.968 25.999 1.00 91.38 199 VAL A N 1
ATOM 1529 C CA . VAL A 1 199 ? -14.140 -5.153 26.451 1.00 91.38 199 VAL A CA 1
ATOM 1530 C C . VAL A 1 199 ? -14.572 -5.649 27.823 1.00 91.38 199 VAL A C 1
ATOM 1532 O O . VAL A 1 199 ? -14.852 -6.831 28.025 1.00 91.38 199 VAL A O 1
ATOM 1535 N N . ALA A 1 200 ? -14.622 -4.732 28.779 1.00 91.38 200 ALA A N 1
ATOM 1536 C CA . ALA A 1 200 ? -14.950 -5.021 30.158 1.00 91.38 200 ALA A CA 1
ATOM 1537 C C . ALA A 1 200 ? -16.464 -5.053 30.364 1.00 91.38 200 ALA A C 1
ATOM 1539 O O . ALA A 1 200 ? -17.172 -4.152 29.911 1.00 91.38 200 ALA A O 1
ATOM 1540 N N . THR A 1 201 ? -16.954 -6.044 31.114 1.00 92.19 201 THR A N 1
ATOM 1541 C CA . THR A 1 201 ? -18.360 -6.116 31.534 1.00 92.19 201 THR A CA 1
ATOM 1542 C C . THR A 1 201 ? -18.486 -6.324 33.042 1.00 92.19 201 THR A C 1
ATOM 1544 O O . THR A 1 201 ? -17.672 -7.020 33.649 1.00 92.19 201 THR A O 1
ATOM 1547 N N . LYS A 1 202 ? -19.516 -5.733 33.654 1.00 89.56 202 LYS A N 1
ATOM 1548 C CA . LYS A 1 202 ? -19.931 -5.974 35.043 1.00 89.56 202 LYS A CA 1
ATOM 1549 C C . LYS A 1 202 ? -21.285 -6.672 35.063 1.00 89.56 202 LYS A C 1
ATOM 1551 O O . LYS A 1 202 ? -22.178 -6.342 34.297 1.00 89.56 202 LYS A O 1
ATOM 1556 N N . GLY A 1 203 ? -21.437 -7.643 35.953 1.00 74.88 203 GLY A N 1
ATOM 1557 C CA . GLY A 1 203 ? -22.662 -8.419 36.117 1.00 74.88 203 GLY A CA 1
ATOM 1558 C C . GLY A 1 203 ? -22.378 -9.682 36.919 1.00 74.88 203 GLY A C 1
ATOM 1559 O O . GLY A 1 203 ? -21.217 -10.036 37.133 1.00 74.88 203 GLY A O 1
ATOM 1560 N N . LYS A 1 204 ? -23.424 -10.371 37.371 1.00 72.25 204 LYS A N 1
ATOM 1561 C CA . LYS A 1 204 ? -23.261 -11.726 37.921 1.00 72.25 204 LYS A CA 1
ATOM 1562 C C . LYS A 1 204 ? -23.079 -12.706 36.754 1.00 72.25 204 LYS A C 1
ATOM 1564 O O . LYS A 1 204 ? -23.542 -12.416 35.653 1.00 72.25 204 LYS A O 1
ATOM 1569 N N . MET A 1 205 ? -22.284 -13.758 36.927 1.00 59.72 205 MET A N 1
ATOM 1570 C CA . MET A 1 205 ? -22.386 -14.932 36.049 1.00 59.72 205 MET A CA 1
ATOM 1571 C C . MET A 1 205 ? -23.433 -15.866 36.635 1.00 59.72 205 MET A C 1
ATOM 1573 O O . MET A 1 205 ? -23.542 -15.873 37.884 1.00 59.72 205 MET A O 1
#